Protein AF-A0A2V9FGZ4-F1 (afdb_monomer_lite)

pLDDT: mean 72.99, std 19.09, range [24.25, 94.88]

Secondary structure (DSSP, 8-state):
--------------GGG------S--PPEEETTEEE-HHHHHHHHHHHHHHHHHHTTEEEEEETTTTEEEEEE-TTSPPHHHHHHHHHHHHHHTHHHHHHHHH---TTTSHHHHHHHHHHHHHHHHHHHHHHHHHHS--GGGSPPTTPBP----SSS-------BGGGGS-S---------GGGGGGGS-HHHHHHHHHHHHS---HHHHHHHHT--HHHHHHHHHHHHHHHHHHHHHHHHS-HHHHHHHH----------

Radius of gyration: 35.0 Å; chains: 1; bounding box: 66×63×92 Å

Sequence (261 aa):
MVFSLNRGAGCKTRSSDLPFRAKPMQANHRYGGKSYSLKLTLLRSASYWATRVVKSKTVLAWDRDADSMAEVGNPFYPSRDDLIQEVWIKLRQARTKIEKIWADPHPVSGGFRGVCRFVSRVVTNAAIDAKRRNDVRAPEILAASLDEPLVFSAEEDGVNEDCGTLADTISDEIALPQAFRLEDLQSEMSAEEFNVLYESFAKGATIRELAEERGDTRADVGRIAASAKTKARKWIEWLRRA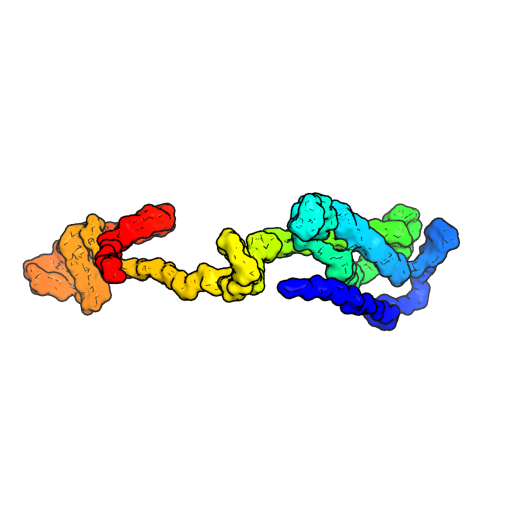PEKQARAHISLTFEKKPCL

Structure (mmCIF, N/CA/C/O backbone):
data_AF-A0A2V9FGZ4-F1
#
_entry.id   AF-A0A2V9FGZ4-F1
#
loop_
_atom_site.group_PDB
_atom_site.id
_atom_site.type_symbol
_atom_site.label_atom_id
_atom_site.label_alt_id
_atom_site.label_comp_id
_atom_site.label_asym_id
_atom_site.label_entity_id
_atom_site.label_seq_id
_atom_site.pdbx_PDB_ins_code
_atom_site.Cartn_x
_atom_site.Cartn_y
_atom_site.Cartn_z
_atom_site.occupancy
_atom_site.B_iso_or_equiv
_atom_site.auth_seq_id
_atom_site.auth_comp_id
_atom_site.auth_asym_id
_atom_site.auth_atom_id
_atom_site.pdbx_PDB_model_num
ATOM 1 N N . MET A 1 1 ? -17.809 -24.713 -12.561 1.00 27.80 1 MET A N 1
ATOM 2 C CA . MET A 1 1 ? -17.852 -24.057 -13.891 1.00 27.80 1 MET A CA 1
ATOM 3 C C . MET A 1 1 ? -16.441 -23.714 -14.339 1.00 27.80 1 MET A C 1
ATOM 5 O O . MET A 1 1 ? -15.638 -23.292 -13.521 1.00 27.80 1 MET A O 1
ATOM 9 N N . VAL A 1 2 ? -16.148 -23.923 -15.622 1.00 28.48 2 VAL A N 1
ATOM 10 C CA . VAL A 1 2 ? -14.845 -23.679 -16.258 1.00 28.48 2 VAL A CA 1
ATOM 11 C C . VAL A 1 2 ? -14.675 -22.181 -16.520 1.00 28.48 2 VAL A C 1
ATOM 13 O O . VAL A 1 2 ? -15.415 -21.620 -17.328 1.00 28.48 2 VAL A O 1
ATOM 16 N N . PHE A 1 3 ? -13.690 -21.531 -15.898 1.00 24.25 3 PHE A N 1
ATOM 17 C CA . PHE A 1 3 ? -13.295 -20.182 -16.303 1.00 24.25 3 PHE A CA 1
ATOM 18 C C . PHE A 1 3 ? -12.287 -20.260 -17.451 1.00 24.25 3 PHE A C 1
ATOM 20 O O . PHE A 1 3 ? -11.089 -20.466 -17.277 1.00 24.25 3 PHE A O 1
ATOM 27 N N . SER A 1 4 ? -12.817 -20.100 -18.661 1.00 26.59 4 SER A N 1
ATOM 28 C CA . SER A 1 4 ? -12.043 -19.877 -19.877 1.00 26.59 4 SER A CA 1
ATOM 29 C C . SER A 1 4 ? -11.245 -18.574 -19.755 1.00 26.59 4 SER A C 1
ATOM 31 O O . SER A 1 4 ? -11.817 -17.487 -19.660 1.00 26.59 4 SER A O 1
ATOM 33 N N . LEU A 1 5 ? -9.914 -18.678 -19.796 1.00 28.66 5 LEU A N 1
ATOM 34 C CA . LEU A 1 5 ? -8.993 -17.548 -19.919 1.00 28.66 5 LEU A CA 1
ATOM 35 C C . LEU A 1 5 ? -9.235 -16.829 -21.254 1.00 28.66 5 LEU A C 1
ATOM 37 O O . LEU A 1 5 ? -8.681 -17.196 -22.292 1.00 28.66 5 LEU A O 1
ATOM 41 N N . ASN A 1 6 ? -10.046 -15.770 -21.224 1.00 28.78 6 ASN A N 1
ATOM 42 C CA . ASN A 1 6 ? -10.168 -14.837 -22.338 1.00 28.78 6 ASN A CA 1
ATOM 43 C C . ASN A 1 6 ? -8.822 -14.129 -22.558 1.00 28.78 6 ASN A C 1
ATOM 45 O O . ASN A 1 6 ? -8.482 -13.133 -21.921 1.00 28.78 6 ASN A O 1
ATOM 49 N N . ARG A 1 7 ? -8.036 -14.656 -23.501 1.00 42.47 7 ARG A N 1
ATOM 50 C CA . ARG A 1 7 ? -6.921 -13.940 -24.123 1.00 42.47 7 ARG A CA 1
ATOM 51 C C . ARG A 1 7 ? -7.482 -12.852 -25.043 1.00 42.47 7 ARG A C 1
ATOM 53 O O . ARG A 1 7 ? -7.863 -13.129 -26.174 1.00 42.47 7 ARG A O 1
ATOM 60 N N . GLY A 1 8 ? -7.458 -11.604 -24.587 1.00 30.47 8 GLY A N 1
ATOM 61 C CA . GLY A 1 8 ? -7.674 -10.409 -25.416 1.00 30.47 8 GLY A CA 1
ATOM 62 C C . GLY A 1 8 ? -8.162 -9.244 -24.552 1.00 30.47 8 GLY A C 1
ATOM 63 O O . GLY A 1 8 ? -9.064 -9.425 -23.757 1.00 30.47 8 GLY A O 1
ATOM 64 N N . ALA A 1 9 ? -7.615 -8.032 -24.598 1.00 29.41 9 ALA A N 1
ATOM 65 C CA . ALA A 1 9 ? -7.035 -7.338 -25.732 1.00 29.41 9 ALA A CA 1
ATOM 66 C C . ALA A 1 9 ? -5.776 -6.559 -25.325 1.00 29.41 9 ALA A C 1
ATOM 68 O O . ALA A 1 9 ? -5.766 -5.796 -24.360 1.00 29.41 9 ALA A O 1
ATOM 69 N N . GLY A 1 10 ? -4.710 -6.707 -26.114 1.00 34.62 10 GLY A N 1
ATOM 70 C CA . GLY A 1 10 ? -3.542 -5.842 -26.022 1.00 34.62 10 GLY A CA 1
ATOM 71 C C . GLY A 1 10 ? -3.940 -4.403 -26.336 1.00 34.62 10 GLY A C 1
ATOM 72 O O . GLY A 1 10 ? -4.172 -4.054 -27.495 1.00 34.62 10 GLY A O 1
ATOM 73 N N . CYS A 1 11 ? -3.993 -3.564 -25.304 1.00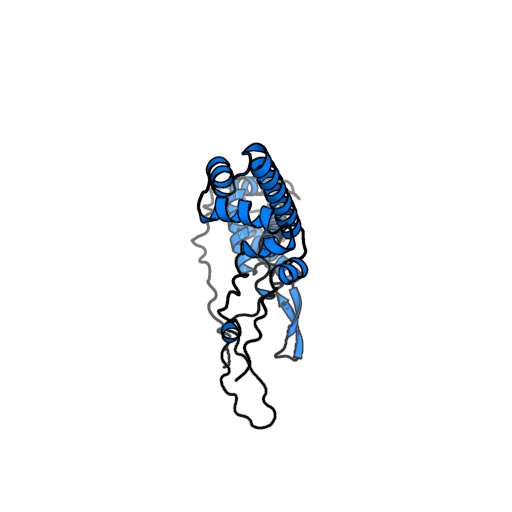 34.19 11 CYS A N 1
ATOM 74 C CA . CYS A 1 11 ? -4.170 -2.132 -25.460 1.00 34.19 11 CYS A CA 1
ATOM 75 C C . CYS A 1 11 ? -2.884 -1.561 -26.080 1.00 34.19 11 CYS A C 1
ATOM 77 O O . CYS A 1 11 ? -1.902 -1.255 -25.401 1.00 34.19 11 CYS A O 1
ATOM 79 N N . LYS A 1 12 ? -2.853 -1.492 -27.417 1.00 39.47 12 LYS A N 1
ATOM 80 C CA . LYS A 1 12 ? -1.812 -0.791 -28.172 1.00 39.47 12 LYS A CA 1
ATOM 81 C C . LYS A 1 12 ? -1.917 0.689 -27.827 1.00 39.47 12 LYS A C 1
ATOM 83 O O . LYS A 1 12 ? -2.717 1.412 -28.414 1.00 39.47 12 LYS A O 1
ATOM 88 N N . THR A 1 13 ? -1.090 1.141 -26.892 1.00 39.16 13 THR A N 1
ATOM 89 C CA . THR A 1 13 ? -0.860 2.566 -26.651 1.00 39.16 13 THR A CA 1
ATOM 90 C C . THR A 1 13 ? -0.392 3.201 -27.962 1.00 39.16 13 THR A C 1
ATOM 92 O O . THR A 1 13 ? 0.716 2.957 -28.446 1.00 39.16 13 THR A O 1
ATOM 95 N N . ARG A 1 14 ? -1.284 3.963 -28.607 1.00 39.59 14 ARG A N 1
ATOM 96 C CA . ARG A 1 14 ? -0.965 4.706 -29.827 1.00 39.59 14 ARG A CA 1
ATOM 97 C C . ARG A 1 14 ? 0.134 5.721 -29.498 1.00 39.59 14 ARG A C 1
ATOM 99 O O . ARG A 1 14 ? 0.094 6.424 -28.496 1.00 39.59 14 ARG A O 1
ATOM 106 N N . SER A 1 15 ? 1.124 5.803 -30.385 1.00 44.00 15 SER A N 1
ATOM 107 C CA . SER A 1 15 ? 2.317 6.670 -30.308 1.00 44.00 15 SER A CA 1
ATOM 108 C C . SER A 1 15 ? 2.025 8.179 -30.136 1.00 44.00 15 SER A C 1
ATOM 110 O O . SER A 1 15 ? 2.956 8.957 -29.880 1.00 44.00 15 SER A O 1
ATOM 112 N N . SER A 1 16 ? 0.764 8.594 -30.295 1.00 41.84 16 SER A N 1
ATOM 113 C CA . SER A 1 16 ? 0.295 9.983 -30.307 1.00 41.84 16 SER A CA 1
ATOM 114 C C . SER A 1 16 ? 0.189 10.639 -28.928 1.00 41.84 16 SER A C 1
ATOM 116 O O . SER A 1 16 ? 0.293 11.859 -28.860 1.00 41.84 16 SER A O 1
ATOM 118 N N . ASP A 1 17 ? 0.085 9.875 -27.836 1.00 42.53 17 ASP A N 1
ATOM 119 C CA . ASP A 1 17 ? -0.307 10.435 -26.524 1.00 42.53 17 ASP A CA 1
ATOM 120 C C . ASP A 1 17 ? 0.885 10.674 -25.579 1.00 42.53 17 ASP A C 1
ATOM 122 O O . ASP A 1 17 ? 0.744 10.851 -24.368 1.00 42.53 17 ASP A O 1
ATOM 126 N N . LEU A 1 18 ? 2.105 10.676 -26.124 1.00 50.97 18 LEU A N 1
ATOM 127 C CA . LEU A 1 18 ? 3.322 10.865 -25.338 1.00 50.97 18 LEU A CA 1
ATOM 128 C C . LEU A 1 18 ? 3.662 12.366 -25.213 1.00 50.97 18 LEU A C 1
ATOM 130 O O . LEU A 1 18 ? 3.925 13.011 -26.229 1.00 50.97 18 LEU A O 1
ATOM 134 N N . PRO A 1 19 ? 3.776 12.924 -23.989 1.00 47.81 19 PRO A N 1
ATOM 135 C CA . PRO A 1 19 ? 3.864 14.371 -23.725 1.00 47.81 19 PRO A CA 1
ATOM 136 C C . PRO A 1 19 ? 5.229 15.004 -24.060 1.00 47.81 19 PRO A C 1
ATOM 138 O O . PRO A 1 19 ? 5.498 16.163 -23.737 1.00 47.81 19 PRO A O 1
ATOM 141 N N . PHE A 1 20 ? 6.123 14.256 -24.706 1.00 48.72 20 PHE A N 1
ATOM 142 C CA . PHE A 1 20 ? 7.432 14.740 -25.127 1.00 48.72 20 PHE A CA 1
ATOM 143 C C . PHE A 1 20 ? 7.315 15.402 -26.501 1.00 48.72 20 PHE A C 1
ATOM 145 O O . PHE A 1 20 ? 7.651 14.810 -27.527 1.00 48.72 20 PHE A O 1
ATOM 152 N N . ARG A 1 21 ? 6.837 16.650 -26.526 1.00 44.62 21 ARG A N 1
ATOM 153 C CA . ARG A 1 21 ? 6.991 17.517 -27.700 1.00 44.62 21 ARG A CA 1
ATOM 154 C C . ARG A 1 21 ? 8.480 17.852 -27.820 1.00 44.62 21 ARG A C 1
ATOM 156 O O . ARG A 1 21 ? 9.026 18.560 -26.973 1.00 44.62 21 ARG A O 1
ATOM 163 N N . ALA A 1 22 ? 9.142 17.262 -28.813 1.00 40.81 22 ALA A N 1
ATOM 164 C CA . ALA A 1 22 ? 10.551 17.499 -29.088 1.00 40.81 22 ALA A CA 1
ATOM 165 C C . ALA A 1 22 ? 10.746 18.980 -29.445 1.00 40.81 22 ALA A C 1
ATOM 167 O O . ALA A 1 22 ? 10.231 19.443 -30.460 1.00 40.81 22 ALA A O 1
ATOM 168 N N . LYS A 1 23 ? 11.476 19.729 -28.611 1.00 44.25 23 LYS A N 1
ATOM 169 C CA . LYS A 1 23 ? 12.116 20.962 -29.081 1.00 44.25 23 LYS A CA 1
ATOM 170 C C . LYS A 1 23 ? 13.160 20.564 -30.137 1.00 44.25 23 LYS A C 1
ATOM 172 O O . LYS A 1 23 ? 13.817 19.532 -29.956 1.00 44.25 23 LYS A O 1
ATOM 177 N N . PRO A 1 24 ? 13.317 21.327 -31.229 1.00 43.78 24 PRO A N 1
ATOM 178 C CA . PRO A 1 24 ? 14.389 21.069 -32.179 1.00 43.78 24 PRO A CA 1
ATOM 179 C C . PRO A 1 24 ? 15.723 21.287 -31.445 1.00 43.78 24 PRO A C 1
ATOM 181 O O . PRO A 1 24 ? 15.853 22.258 -30.710 1.00 43.78 24 PRO A O 1
ATOM 184 N N . MET A 1 25 ? 16.686 20.376 -31.626 1.00 43.22 25 MET A N 1
ATOM 185 C CA . MET A 1 25 ? 18.031 20.342 -31.007 1.00 43.22 25 MET A CA 1
ATOM 186 C C . MET A 1 25 ? 18.197 19.619 -29.655 1.00 43.22 25 MET A C 1
ATOM 188 O O . MET A 1 25 ? 18.791 20.152 -28.723 1.00 43.22 25 MET A O 1
ATOM 192 N N . GLN A 1 26 ? 17.831 18.339 -29.562 1.00 55.88 26 GLN A N 1
ATOM 193 C CA . GLN A 1 26 ? 18.632 17.422 -28.734 1.00 55.88 26 GLN A CA 1
ATOM 194 C C . GLN A 1 26 ? 19.220 16.344 -29.637 1.00 55.88 26 GLN A C 1
ATOM 196 O O . GLN A 1 26 ? 18.484 15.550 -30.221 1.00 55.88 26 GLN A O 1
ATOM 201 N N . ALA A 1 27 ? 20.546 16.373 -29.803 1.00 66.38 27 ALA A N 1
ATOM 202 C CA . ALA A 1 27 ? 21.276 15.449 -30.659 1.00 66.38 27 ALA A CA 1
ATOM 203 C C . ALA A 1 27 ? 20.931 13.996 -30.297 1.00 66.38 27 ALA A C 1
ATOM 205 O O . ALA A 1 27 ? 20.838 13.632 -29.120 1.00 66.38 27 ALA A O 1
ATOM 206 N N . ASN A 1 28 ? 20.711 13.165 -31.316 1.00 77.44 28 ASN A N 1
ATOM 207 C CA . ASN A 1 28 ? 20.549 11.736 -31.098 1.00 77.44 28 ASN A CA 1
ATOM 208 C C . ASN A 1 28 ? 21.875 11.154 -30.602 1.00 77.44 28 ASN A C 1
ATOM 210 O O . ASN A 1 28 ? 22.937 11.448 -31.154 1.00 77.44 28 ASN A O 1
ATOM 214 N N . HIS A 1 29 ? 21.809 10.289 -29.596 1.00 78.56 29 HIS A N 1
ATOM 215 C CA . HIS A 1 29 ? 22.990 9.608 -29.074 1.00 78.56 29 HIS A CA 1
ATOM 216 C C . HIS A 1 29 ? 23.236 8.319 -29.851 1.00 78.56 29 HIS A C 1
ATOM 218 O O . HIS A 1 29 ? 22.302 7.558 -30.115 1.00 78.56 29 HIS A O 1
ATOM 224 N N . ARG A 1 30 ? 24.493 8.046 -30.211 1.00 78.50 30 ARG A N 1
ATOM 225 C CA . ARG A 1 30 ? 24.879 6.788 -30.863 1.00 78.50 30 ARG A CA 1
ATOM 226 C C . ARG A 1 30 ? 25.337 5.769 -29.825 1.00 78.50 30 ARG A C 1
ATOM 228 O O . ARG A 1 30 ? 26.190 6.059 -28.994 1.00 78.50 30 ARG A O 1
ATOM 235 N N . TYR A 1 31 ? 24.796 4.558 -29.897 1.00 76.19 31 TYR A N 1
ATOM 236 C CA . TYR A 1 31 ? 25.200 3.440 -29.046 1.00 76.19 31 TYR A CA 1
ATOM 237 C C . TYR A 1 31 ? 25.115 2.124 -29.829 1.00 76.19 31 TYR A C 1
ATOM 239 O O . TYR A 1 31 ? 24.097 1.840 -30.457 1.00 76.19 31 TYR A O 1
ATOM 247 N N . GLY A 1 32 ? 26.190 1.326 -29.836 1.00 74.12 32 GLY A N 1
ATOM 248 C CA . GLY A 1 32 ? 26.227 0.043 -30.559 1.00 74.12 32 GLY A CA 1
ATOM 249 C C . GLY A 1 32 ? 25.868 0.160 -32.049 1.00 74.12 32 GLY A C 1
ATOM 250 O O . GLY A 1 32 ? 25.074 -0.630 -32.551 1.00 74.12 32 GLY A O 1
ATOM 251 N N . GLY A 1 33 ? 26.352 1.209 -32.726 1.00 79.81 33 GLY A N 1
ATOM 252 C CA . GLY A 1 33 ? 26.077 1.473 -34.146 1.00 79.81 33 GLY A CA 1
ATOM 253 C C . GLY A 1 33 ? 24.682 2.030 -34.465 1.00 79.81 33 GLY A C 1
ATOM 254 O O . GLY A 1 33 ? 24.409 2.349 -35.617 1.00 79.81 33 GLY A O 1
ATOM 255 N N . LYS A 1 34 ? 23.796 2.192 -33.471 1.00 83.38 34 LYS A N 1
ATOM 256 C CA . LYS A 1 34 ? 22.426 2.700 -33.660 1.00 83.38 34 LYS A CA 1
ATOM 257 C C . LYS A 1 34 ? 22.259 4.093 -33.063 1.00 83.38 34 LYS A C 1
ATOM 259 O O . LYS A 1 34 ? 22.876 4.424 -32.053 1.00 83.38 34 LYS A O 1
ATOM 264 N N . SER A 1 35 ? 21.411 4.899 -33.695 1.00 84.56 35 SER A N 1
ATOM 265 C CA . SER A 1 35 ? 21.036 6.240 -33.241 1.00 84.56 35 SER A CA 1
ATOM 266 C C . SER A 1 35 ? 19.787 6.163 -32.362 1.00 84.56 35 SER A C 1
ATOM 268 O O . SER A 1 35 ? 18.799 5.537 -32.747 1.00 84.56 35 SER A O 1
ATOM 270 N N . TYR A 1 36 ? 19.826 6.787 -31.188 1.00 85.94 36 TYR A N 1
ATOM 271 C CA . TYR A 1 36 ? 18.734 6.784 -30.223 1.00 85.94 36 TYR A CA 1
ATOM 272 C C . TYR A 1 36 ? 18.269 8.204 -29.932 1.00 85.94 36 TYR A C 1
ATOM 274 O O . TYR A 1 36 ? 19.060 9.068 -29.552 1.00 85.94 36 TYR A O 1
ATOM 282 N N . SER A 1 37 ? 16.959 8.415 -30.050 1.00 89.69 37 SER A N 1
ATOM 283 C CA . SER A 1 37 ? 16.297 9.602 -29.517 1.00 89.69 37 SER A CA 1
ATOM 284 C C . SER A 1 37 ? 15.968 9.414 -28.037 1.00 89.69 37 SER A C 1
ATOM 286 O O . SER A 1 37 ? 15.836 8.283 -27.547 1.00 89.69 37 SER A O 1
ATOM 288 N N . LEU A 1 38 ? 15.774 10.523 -27.320 1.00 87.25 38 LEU A N 1
ATOM 289 C CA . LEU A 1 38 ? 15.385 10.489 -25.910 1.00 87.25 38 LEU A CA 1
ATOM 290 C C . LEU A 1 38 ? 14.066 9.721 -25.713 1.00 87.25 38 LEU A C 1
ATOM 292 O O . LEU A 1 38 ? 13.989 8.826 -24.872 1.00 87.25 38 LEU A O 1
ATOM 296 N N . LYS A 1 39 ? 13.056 9.999 -26.553 1.00 87.88 39 LYS A N 1
ATOM 297 C CA . LYS A 1 39 ? 11.744 9.326 -26.522 1.00 87.88 39 LYS A CA 1
ATOM 298 C C . LYS A 1 39 ? 11.887 7.806 -26.645 1.00 87.88 39 LYS A C 1
ATOM 300 O O . LYS A 1 39 ? 11.339 7.067 -25.830 1.00 87.88 39 LYS A O 1
ATOM 305 N N . LEU A 1 40 ? 12.648 7.339 -27.639 1.00 88.25 40 LEU A N 1
ATOM 306 C CA . LEU A 1 40 ? 12.854 5.908 -27.870 1.00 88.25 40 LEU A CA 1
ATOM 307 C C . LEU A 1 40 ? 13.630 5.254 -26.719 1.00 88.25 40 LEU A C 1
ATOM 309 O O . LEU A 1 40 ? 13.315 4.135 -26.317 1.00 88.25 40 LEU A O 1
ATOM 313 N N . THR A 1 41 ? 14.622 5.959 -26.171 1.00 90.06 41 THR A N 1
ATOM 314 C CA . THR A 1 41 ? 15.428 5.478 -25.042 1.00 90.06 41 THR A CA 1
ATOM 315 C C . THR A 1 41 ? 14.572 5.273 -23.798 1.00 90.06 41 THR A C 1
ATOM 317 O O . THR A 1 41 ? 14.647 4.213 -23.182 1.00 90.06 41 THR A O 1
ATOM 320 N N . LEU A 1 42 ? 13.715 6.241 -23.457 1.00 91.88 42 LEU A N 1
ATOM 321 C CA . LEU A 1 42 ? 12.807 6.140 -22.312 1.00 91.88 42 LEU A CA 1
ATOM 322 C C . LEU A 1 42 ? 11.839 4.960 -22.466 1.00 91.88 42 LEU A C 1
ATOM 324 O O . LEU A 1 42 ? 11.741 4.141 -21.555 1.00 91.88 42 LEU A O 1
ATOM 328 N N . LEU A 1 43 ? 11.201 4.820 -23.635 1.00 89.81 43 LEU A N 1
ATOM 329 C CA . LEU A 1 43 ? 10.265 3.724 -23.924 1.00 89.81 43 LEU A CA 1
ATOM 330 C C . LEU A 1 43 ? 10.914 2.345 -23.772 1.00 89.81 43 LEU A C 1
ATOM 332 O O . LEU A 1 43 ? 10.389 1.473 -23.073 1.00 89.81 43 LEU A O 1
ATOM 336 N N . ARG A 1 44 ? 12.070 2.148 -24.416 1.00 90.81 44 ARG A N 1
ATOM 337 C CA . ARG A 1 44 ? 12.771 0.858 -24.403 1.00 90.81 44 ARG A CA 1
ATOM 338 C C . ARG A 1 44 ? 13.346 0.548 -23.029 1.00 90.81 44 ARG A C 1
ATOM 340 O O . ARG A 1 44 ? 13.208 -0.580 -22.567 1.00 90.81 44 ARG A O 1
ATOM 347 N N . SER A 1 45 ? 13.956 1.536 -22.375 1.00 91.50 45 SER A N 1
ATOM 348 C CA . SER A 1 45 ? 14.569 1.357 -21.059 1.00 91.50 45 SER A CA 1
ATOM 349 C C . SER A 1 45 ? 13.517 1.039 -19.996 1.00 91.50 45 SER A C 1
ATOM 351 O O . SER A 1 45 ? 13.677 0.063 -19.267 1.00 91.50 45 SER A O 1
ATOM 353 N N . ALA A 1 46 ? 12.405 1.783 -19.949 1.00 91.69 46 ALA A N 1
ATOM 354 C CA . ALA A 1 46 ? 11.332 1.530 -18.986 1.00 91.69 46 ALA A CA 1
ATOM 355 C C . ALA A 1 46 ? 10.737 0.126 -19.173 1.00 91.69 46 ALA A C 1
ATOM 357 O O . ALA A 1 46 ? 10.643 -0.633 -18.212 1.00 91.69 46 ALA A O 1
ATOM 358 N N . SER A 1 47 ? 10.439 -0.257 -20.419 1.00 91.19 47 SER A N 1
ATOM 359 C CA . SER A 1 47 ? 9.897 -1.585 -20.737 1.00 91.19 47 SER A CA 1
ATOM 360 C C . SER A 1 47 ? 10.863 -2.716 -20.375 1.00 91.19 47 SER A C 1
ATOM 362 O O . SER A 1 47 ? 10.455 -3.722 -19.793 1.00 91.19 47 SER A O 1
ATOM 364 N N . TYR A 1 48 ? 12.148 -2.558 -20.707 1.00 93.19 48 TYR A N 1
ATOM 365 C CA . TYR A 1 48 ? 13.184 -3.547 -20.413 1.00 93.19 48 TYR A CA 1
ATOM 366 C C . TYR A 1 48 ? 13.346 -3.754 -18.905 1.00 93.19 48 TYR A C 1
ATOM 368 O O . TYR A 1 48 ? 13.290 -4.884 -18.421 1.00 93.19 48 TYR A O 1
ATOM 376 N N . TRP A 1 49 ? 13.504 -2.664 -18.151 1.00 93.12 49 TRP A N 1
ATOM 377 C CA . TRP A 1 49 ? 13.718 -2.744 -16.710 1.00 93.12 49 TRP A CA 1
ATOM 378 C C . TRP A 1 49 ? 12.476 -3.210 -15.958 1.00 93.12 49 TRP A C 1
ATOM 380 O O . TRP A 1 49 ? 12.628 -4.011 -15.043 1.00 93.12 49 TRP A O 1
ATOM 390 N N . ALA A 1 50 ? 11.270 -2.793 -16.356 1.00 90.69 50 ALA A N 1
ATOM 391 C CA . ALA A 1 50 ? 10.038 -3.273 -15.729 1.00 90.69 50 ALA A CA 1
ATOM 392 C C . ALA A 1 50 ? 9.887 -4.791 -15.898 1.00 90.69 50 ALA A C 1
ATOM 394 O O . ALA A 1 50 ? 9.668 -5.501 -14.922 1.00 90.69 50 ALA A O 1
ATOM 395 N N . THR A 1 51 ? 10.120 -5.302 -17.112 1.00 89.81 51 THR A N 1
ATOM 396 C CA . THR A 1 51 ? 10.088 -6.748 -17.392 1.00 89.81 51 THR A CA 1
ATOM 397 C C . THR A 1 51 ? 11.120 -7.496 -16.550 1.00 89.81 51 THR A C 1
ATOM 399 O O . THR A 1 51 ? 10.813 -8.520 -15.948 1.00 89.81 51 THR A O 1
ATOM 402 N N . ARG A 1 52 ? 12.351 -6.975 -16.480 1.00 88.88 52 ARG A N 1
ATOM 403 C CA . ARG A 1 52 ? 13.437 -7.601 -15.718 1.00 88.88 52 ARG A CA 1
ATOM 404 C C . ARG A 1 52 ? 13.148 -7.629 -14.217 1.00 88.88 52 ARG A C 1
ATOM 406 O O . ARG A 1 52 ? 13.375 -8.655 -13.587 1.00 88.88 52 ARG A O 1
ATOM 413 N N . VAL A 1 53 ? 12.665 -6.518 -13.659 1.00 87.12 53 VAL A N 1
ATOM 414 C CA . VAL A 1 53 ? 12.340 -6.408 -12.231 1.00 87.12 53 VAL A CA 1
ATOM 415 C C . VAL A 1 53 ? 11.196 -7.354 -11.876 1.00 87.12 53 VAL A C 1
ATOM 417 O O . VAL A 1 53 ? 11.381 -8.168 -10.981 1.00 87.12 53 VAL A O 1
ATOM 420 N N . VAL A 1 54 ? 10.082 -7.337 -12.613 1.00 83.56 54 VAL A N 1
ATOM 421 C CA . VAL A 1 54 ? 8.943 -8.239 -12.358 1.00 83.56 54 VAL A CA 1
ATOM 422 C C . VAL A 1 54 ? 9.340 -9.712 -12.497 1.00 83.56 54 VAL A C 1
ATOM 424 O O . VAL A 1 54 ? 9.055 -10.499 -11.601 1.00 83.56 54 VAL A O 1
ATOM 427 N N . LYS A 1 55 ? 10.086 -10.089 -13.548 1.00 79.44 55 LYS A N 1
ATOM 428 C CA . LYS A 1 55 ? 10.543 -11.479 -13.733 1.00 79.44 55 LYS A CA 1
ATOM 429 C C . LYS A 1 55 ? 11.438 -11.966 -12.587 1.00 79.44 55 LYS A C 1
ATOM 431 O O . LYS A 1 55 ? 11.371 -13.123 -12.214 1.00 79.44 55 LYS A O 1
ATOM 436 N N . SER A 1 56 ? 12.261 -11.092 -12.005 1.00 74.31 56 SER A N 1
ATOM 437 C CA . SER A 1 56 ? 13.096 -11.438 -10.840 1.00 74.31 56 SER A CA 1
ATOM 438 C C . SER A 1 56 ? 12.333 -11.534 -9.514 1.00 74.31 56 SER A C 1
ATOM 440 O O . SER A 1 56 ? 12.949 -11.722 -8.465 1.00 74.31 56 SER A O 1
ATOM 442 N N . LYS A 1 57 ? 11.015 -11.330 -9.545 1.00 75.38 57 LYS A N 1
ATOM 443 C CA . LYS A 1 57 ? 10.116 -11.356 -8.394 1.00 75.38 57 LYS A CA 1
ATOM 444 C C . LYS A 1 57 ? 9.000 -12.375 -8.613 1.00 75.38 57 LYS A C 1
ATOM 446 O O . LYS A 1 57 ? 7.902 -12.158 -8.133 1.00 75.38 57 LYS A O 1
ATOM 451 N N . THR A 1 58 ? 9.241 -13.459 -9.341 1.00 72.81 58 THR A N 1
ATOM 452 C CA . THR A 1 58 ? 8.350 -14.625 -9.312 1.00 72.81 58 THR A CA 1
ATOM 453 C C . THR A 1 58 ? 8.590 -15.421 -8.026 1.00 72.81 58 THR A C 1
ATOM 455 O O . THR A 1 58 ? 9.677 -15.367 -7.445 1.00 72.81 58 THR A O 1
ATOM 458 N N . VAL A 1 59 ? 7.555 -16.094 -7.532 1.00 71.31 59 VAL A N 1
ATOM 459 C CA . VAL A 1 59 ? 7.616 -16.994 -6.373 1.00 71.31 59 VAL A CA 1
ATOM 460 C C . VAL A 1 59 ? 7.103 -18.354 -6.820 1.00 71.31 59 VAL A C 1
ATOM 462 O O . VAL A 1 59 ? 6.206 -18.442 -7.654 1.00 71.31 59 VAL A O 1
ATOM 465 N N . LEU A 1 60 ? 7.689 -19.412 -6.275 1.00 71.69 60 LEU A N 1
ATOM 466 C CA . LEU A 1 60 ? 7.189 -20.767 -6.447 1.00 71.69 60 LEU A CA 1
ATOM 467 C C . LEU A 1 60 ? 5.958 -20.946 -5.554 1.00 71.69 60 LEU A C 1
ATOM 469 O O . LEU A 1 60 ? 6.072 -20.868 -4.332 1.00 71.69 60 LEU A O 1
ATOM 473 N N . ALA A 1 61 ? 4.799 -21.158 -6.166 1.00 67.38 61 ALA A N 1
ATOM 474 C CA . ALA A 1 61 ? 3.549 -21.458 -5.479 1.00 67.38 61 ALA A CA 1
ATOM 475 C C . ALA A 1 61 ? 3.027 -22.824 -5.937 1.00 67.38 61 ALA A C 1
ATOM 477 O O . ALA A 1 61 ? 3.325 -23.264 -7.047 1.00 67.38 61 ALA A O 1
ATOM 478 N N . TRP A 1 62 ? 2.280 -23.500 -5.066 1.00 64.31 62 TRP A N 1
ATOM 479 C CA . TRP A 1 62 ? 1.629 -24.760 -5.411 1.00 64.31 62 TRP A CA 1
ATOM 480 C C . TRP A 1 62 ? 0.442 -24.482 -6.337 1.00 64.31 62 TRP A C 1
ATOM 482 O O . TRP A 1 62 ? -0.458 -23.728 -5.968 1.00 64.31 62 TRP A O 1
ATOM 492 N N . ASP A 1 63 ? 0.458 -25.069 -7.529 1.00 69.81 63 ASP A N 1
ATOM 493 C CA . ASP A 1 63 ? -0.650 -25.042 -8.476 1.00 69.81 63 ASP A CA 1
ATOM 494 C C . ASP A 1 63 ? -1.505 -26.296 -8.266 1.00 69.81 63 ASP A C 1
ATOM 496 O O . ASP A 1 63 ? -1.045 -27.424 -8.455 1.00 69.81 63 ASP A O 1
ATOM 500 N N . ARG A 1 64 ? -2.751 -26.089 -7.832 1.00 65.38 64 ARG A N 1
ATOM 501 C CA . ARG A 1 64 ? -3.687 -27.165 -7.488 1.00 65.38 64 ARG A CA 1
ATOM 502 C C . ARG A 1 64 ? -4.204 -27.899 -8.726 1.00 65.38 64 ARG A C 1
ATOM 504 O O . ARG A 1 64 ? -4.508 -29.082 -8.623 1.00 65.38 64 ARG A O 1
ATOM 511 N N . ASP A 1 65 ? -4.268 -27.227 -9.874 1.00 71.31 65 ASP A N 1
ATOM 512 C CA . ASP A 1 65 ? -4.799 -27.804 -11.115 1.00 71.31 65 ASP A CA 1
ATOM 513 C C . ASP A 1 65 ? -3.762 -28.691 -11.814 1.00 71.31 65 ASP A C 1
ATOM 515 O O . ASP A 1 65 ? -4.101 -29.682 -12.461 1.00 71.31 65 ASP A O 1
ATOM 519 N N . ALA A 1 66 ? -2.484 -28.337 -11.672 1.00 71.00 66 ALA A N 1
ATOM 520 C CA . ALA A 1 66 ? -1.358 -29.070 -12.244 1.00 71.00 66 ALA A CA 1
ATOM 521 C C . ALA A 1 66 ? -0.661 -30.008 -11.241 1.00 71.00 66 ALA A C 1
ATOM 523 O O . ALA A 1 66 ? 0.357 -30.604 -11.603 1.00 71.00 66 ALA A O 1
ATOM 524 N N . ASP A 1 67 ? -1.154 -30.079 -9.998 1.00 76.38 67 ASP A N 1
ATOM 525 C CA . ASP A 1 67 ? -0.576 -30.816 -8.861 1.00 76.38 67 ASP A CA 1
ATOM 526 C C . ASP A 1 67 ? 0.955 -30.658 -8.754 1.00 76.38 67 ASP A C 1
ATOM 528 O O . ASP A 1 67 ? 1.716 -31.614 -8.595 1.00 76.38 67 ASP A O 1
ATOM 532 N N . SER A 1 68 ? 1.446 -29.432 -8.961 1.00 77.19 68 SER A N 1
ATOM 533 C CA . SER A 1 68 ? 2.881 -29.160 -9.062 1.00 77.19 68 SER A CA 1
ATOM 534 C C . SER A 1 68 ? 3.245 -27.725 -8.689 1.00 77.19 68 SER A C 1
ATOM 536 O O . SER A 1 68 ? 2.409 -26.828 -8.622 1.00 77.19 68 SER A O 1
ATOM 538 N N . MET A 1 69 ? 4.531 -27.489 -8.417 1.00 68.81 69 MET A N 1
ATOM 539 C CA . MET A 1 69 ? 5.044 -26.146 -8.138 1.00 68.81 69 MET A CA 1
ATOM 540 C C . MET A 1 69 ? 5.155 -25.336 -9.435 1.00 68.81 69 MET A C 1
ATOM 542 O O . MET A 1 69 ? 5.918 -25.703 -10.331 1.00 68.81 69 MET A O 1
ATOM 546 N N . ALA A 1 70 ? 4.473 -24.194 -9.499 1.00 73.44 70 ALA A N 1
ATOM 547 C CA . ALA A 1 70 ? 4.540 -23.255 -10.613 1.00 73.44 70 ALA A CA 1
ATOM 548 C C . ALA A 1 70 ? 5.214 -21.938 -10.198 1.00 73.44 70 ALA A C 1
ATOM 550 O O . ALA A 1 70 ? 5.074 -21.459 -9.070 1.00 73.44 70 ALA A O 1
ATOM 551 N N . GLU A 1 71 ? 5.947 -21.315 -11.125 1.00 71.81 71 GLU A N 1
ATOM 552 C CA . GLU A 1 71 ? 6.403 -19.935 -10.949 1.00 71.81 71 GLU A CA 1
ATOM 553 C C . GLU A 1 71 ? 5.230 -18.979 -11.175 1.00 71.81 71 GLU A C 1
ATOM 555 O O . GLU A 1 71 ? 4.819 -18.724 -12.308 1.00 71.81 71 GLU A O 1
ATOM 560 N N . VAL A 1 72 ? 4.719 -18.410 -10.088 1.00 71.81 72 VAL A N 1
ATOM 561 C CA . VAL A 1 72 ? 3.631 -17.433 -10.112 1.00 71.81 72 VAL A CA 1
ATOM 562 C C . VAL A 1 72 ? 4.197 -16.039 -9.831 1.00 71.81 72 VAL A C 1
ATOM 564 O O . VAL A 1 72 ? 5.214 -15.865 -9.151 1.00 71.81 72 VAL A O 1
ATOM 567 N N . GLY A 1 73 ? 3.580 -15.005 -10.405 1.00 68.56 73 GLY A N 1
ATOM 568 C CA . GLY A 1 73 ? 3.957 -13.620 -10.120 1.00 68.56 73 GLY A CA 1
ATOM 569 C C . GLY A 1 73 ? 3.779 -13.305 -8.634 1.00 68.56 73 GLY A C 1
ATOM 570 O O . GLY A 1 73 ? 2.734 -13.608 -8.066 1.00 68.56 73 GLY A O 1
ATOM 571 N N . ASN A 1 74 ? 4.785 -12.699 -7.993 1.00 71.56 74 ASN A N 1
ATOM 572 C CA . ASN A 1 74 ? 4.647 -12.291 -6.598 1.00 71.56 74 ASN A CA 1
ATOM 573 C C . ASN A 1 74 ? 3.568 -11.208 -6.488 1.00 71.56 74 ASN A C 1
ATOM 575 O O . ASN A 1 74 ? 3.731 -10.136 -7.078 1.00 71.56 74 ASN A O 1
ATOM 579 N N . PRO A 1 75 ? 2.520 -11.440 -5.696 1.00 69.94 75 PRO A N 1
ATOM 580 C CA . PRO A 1 75 ? 1.362 -10.568 -5.700 1.00 69.94 75 PRO A CA 1
ATOM 581 C C . PRO A 1 75 ? 1.592 -9.251 -4.938 1.00 69.94 75 PRO A C 1
ATOM 583 O O . PRO A 1 75 ? 0.853 -8.287 -5.115 1.00 69.94 75 PRO A O 1
ATOM 586 N N . PHE A 1 76 ? 2.663 -9.155 -4.143 1.00 71.12 76 PHE A N 1
ATOM 587 C CA . PHE A 1 76 ? 3.088 -7.895 -3.534 1.00 71.12 76 PHE A CA 1
ATOM 588 C C . PHE A 1 76 ? 3.715 -6.938 -4.552 1.00 71.12 76 PHE A C 1
ATOM 590 O O . PHE A 1 76 ? 3.833 -5.742 -4.285 1.00 71.12 76 PHE A O 1
ATOM 597 N N . TYR A 1 77 ? 4.135 -7.435 -5.717 1.00 78.44 77 TYR A N 1
ATOM 598 C CA . TYR A 1 77 ? 4.711 -6.613 -6.771 1.00 78.44 77 TYR A CA 1
ATOM 599 C C . TYR A 1 77 ? 3.680 -6.329 -7.870 1.00 78.44 77 TYR A C 1
ATOM 601 O O . TYR A 1 77 ? 2.890 -7.200 -8.221 1.00 78.44 77 TYR A O 1
ATOM 609 N N . PRO A 1 78 ? 3.689 -5.115 -8.448 1.00 83.25 78 PRO A N 1
ATOM 610 C CA . PRO A 1 78 ? 2.770 -4.764 -9.521 1.00 83.25 78 PRO A CA 1
ATOM 611 C C . PRO A 1 78 ? 3.043 -5.591 -10.780 1.00 83.25 78 PRO A C 1
ATOM 613 O O . PRO A 1 78 ? 4.181 -6.006 -11.039 1.00 83.25 78 PRO A O 1
ATOM 616 N N . SER A 1 79 ? 2.013 -5.743 -11.615 1.00 86.56 79 SER A N 1
ATOM 617 C CA . SER A 1 79 ? 2.185 -6.291 -12.957 1.00 86.56 79 SER A CA 1
ATOM 618 C C . SER A 1 79 ? 3.165 -5.433 -13.771 1.00 86.56 79 SER A C 1
ATOM 620 O O . SER A 1 79 ? 3.429 -4.262 -13.469 1.00 86.56 79 SER A O 1
ATOM 622 N N . ARG A 1 80 ? 3.717 -6.004 -14.848 1.00 88.38 80 ARG A N 1
ATOM 623 C CA . ARG A 1 80 ? 4.628 -5.280 -15.750 1.00 88.38 80 ARG A CA 1
ATOM 624 C C . ARG A 1 80 ? 4.008 -3.975 -16.253 1.00 88.38 80 ARG A C 1
ATOM 626 O O . ARG A 1 80 ? 4.707 -2.964 -16.301 1.00 88.38 80 ARG A O 1
ATOM 633 N N . ASP A 1 81 ? 2.744 -4.006 -16.659 1.00 88.19 81 ASP A N 1
ATOM 634 C CA . ASP A 1 81 ? 2.096 -2.856 -17.286 1.00 88.19 81 ASP A CA 1
ATOM 635 C C . ASP A 1 81 ? 1.728 -1.782 -16.251 1.00 88.19 81 ASP A C 1
ATOM 637 O O . ASP A 1 81 ? 1.958 -0.596 -16.508 1.00 88.19 81 ASP A O 1
ATOM 641 N N . ASP A 1 82 ? 1.312 -2.180 -15.045 1.00 89.00 82 ASP A N 1
ATOM 642 C CA . ASP A 1 82 ? 1.061 -1.250 -13.933 1.00 89.00 82 ASP A CA 1
ATOM 643 C C . ASP A 1 82 ? 2.346 -0.551 -13.482 1.00 89.00 82 ASP A C 1
ATOM 645 O O . ASP A 1 82 ? 2.387 0.670 -13.298 1.00 89.00 82 ASP A O 1
ATOM 649 N N . LEU A 1 83 ? 3.446 -1.307 -13.385 1.00 90.44 83 LEU A N 1
ATOM 650 C CA . LEU A 1 83 ? 4.754 -0.745 -13.065 1.00 90.44 83 LEU A CA 1
ATOM 651 C C . LEU A 1 83 ? 5.204 0.264 -14.131 1.00 90.44 83 LEU A C 1
ATOM 653 O O . LEU A 1 83 ? 5.757 1.314 -13.799 1.00 90.44 83 LEU A O 1
ATOM 657 N N . ILE A 1 84 ? 4.965 -0.028 -15.414 1.00 91.19 84 ILE A N 1
ATOM 658 C CA . ILE A 1 84 ? 5.280 0.893 -16.514 1.00 91.19 84 ILE A CA 1
ATOM 659 C C . ILE A 1 84 ? 4.469 2.189 -16.380 1.00 91.19 84 ILE A C 1
ATOM 661 O O . ILE A 1 84 ? 5.046 3.270 -16.526 1.00 91.19 84 ILE A O 1
ATOM 665 N N . GLN A 1 85 ? 3.169 2.107 -16.079 1.00 90.19 85 GLN A N 1
ATOM 666 C CA . GLN A 1 85 ? 2.309 3.278 -15.859 1.00 90.19 85 GLN A CA 1
ATOM 667 C C . GLN A 1 85 ? 2.845 4.169 -14.730 1.00 90.19 85 GLN A C 1
ATOM 669 O O . GLN A 1 85 ? 3.045 5.371 -14.931 1.00 90.19 85 GLN A O 1
ATOM 674 N N . GLU A 1 86 ? 3.169 3.588 -13.571 1.00 89.94 86 GLU A N 1
ATOM 675 C CA . GLU A 1 86 ? 3.707 4.344 -12.435 1.00 89.94 86 GLU A CA 1
ATOM 676 C C . GLU A 1 86 ? 5.054 5.003 -12.769 1.00 89.94 86 GLU A C 1
ATOM 678 O O . GLU A 1 86 ? 5.296 6.177 -12.465 1.00 89.94 86 GLU A O 1
ATOM 683 N N . VAL A 1 87 ? 5.932 4.271 -13.455 1.00 92.81 87 VAL A N 1
ATOM 684 C CA . VAL A 1 87 ? 7.229 4.791 -13.896 1.00 92.81 87 VAL A CA 1
ATOM 685 C C . VAL A 1 87 ? 7.047 5.974 -14.842 1.00 92.81 87 VAL A C 1
ATOM 687 O O . VAL A 1 87 ? 7.761 6.967 -14.706 1.00 92.81 87 VAL A O 1
ATOM 690 N N . TRP A 1 88 ? 6.075 5.939 -15.757 1.00 92.62 88 TRP A N 1
ATOM 691 C CA . TRP A 1 88 ? 5.800 7.074 -16.641 1.00 92.62 88 TRP A CA 1
ATOM 692 C C . TRP A 1 88 ? 5.368 8.334 -15.899 1.00 92.62 88 TRP A C 1
ATOM 694 O O . TRP A 1 88 ? 5.745 9.432 -16.316 1.00 92.62 88 TRP A O 1
ATOM 704 N N . ILE A 1 89 ? 4.615 8.202 -14.807 1.00 90.94 89 ILE A N 1
ATOM 705 C CA . ILE A 1 89 ? 4.235 9.337 -13.957 1.00 90.94 89 ILE A CA 1
ATOM 706 C C . ILE A 1 89 ? 5.492 9.954 -13.328 1.00 90.94 89 ILE A C 1
ATOM 708 O O . ILE A 1 89 ? 5.725 11.159 -13.461 1.00 90.94 89 ILE A O 1
ATOM 712 N N . LYS A 1 90 ? 6.365 9.126 -12.739 1.00 91.19 90 LYS A N 1
ATOM 713 C CA . LYS A 1 90 ? 7.622 9.584 -12.116 1.00 91.19 90 LYS A CA 1
ATOM 714 C C . LYS A 1 90 ? 8.591 10.193 -13.140 1.00 91.19 90 LYS A C 1
ATOM 716 O O . LYS A 1 90 ? 9.213 11.221 -12.878 1.00 91.19 90 LYS A O 1
ATOM 721 N N . LEU A 1 91 ? 8.694 9.614 -14.339 1.00 92.12 91 LEU A N 1
ATOM 722 C CA . LEU A 1 91 ? 9.527 10.155 -15.421 1.00 92.12 91 LEU A CA 1
ATOM 723 C C . LEU A 1 91 ? 8.994 11.492 -15.953 1.00 92.12 91 LEU A C 1
ATOM 725 O O . LEU A 1 91 ? 9.795 12.370 -16.273 1.00 92.12 91 LEU A O 1
ATOM 729 N N . ARG A 1 92 ? 7.668 11.683 -16.012 1.00 89.62 92 ARG A N 1
ATOM 730 C CA . ARG A 1 92 ? 7.071 12.986 -16.357 1.00 89.62 92 ARG A CA 1
ATOM 731 C C . ARG A 1 92 ? 7.440 14.057 -15.335 1.00 89.62 92 ARG A C 1
ATOM 733 O O . ARG A 1 92 ? 7.848 15.145 -15.730 1.00 89.62 92 ARG A O 1
ATOM 740 N N . GLN A 1 93 ? 7.347 13.743 -14.044 1.00 89.31 93 GLN A N 1
ATOM 741 C CA . GLN A 1 93 ? 7.730 14.665 -12.969 1.00 89.31 93 GLN A CA 1
ATOM 742 C C . GLN A 1 93 ? 9.233 14.993 -13.003 1.00 89.31 93 GLN A C 1
ATOM 744 O O . GLN A 1 93 ? 9.634 16.126 -12.756 1.00 89.31 93 GLN A O 1
ATOM 749 N N . ALA A 1 94 ? 10.073 14.029 -13.391 1.00 90.50 94 ALA A N 1
ATOM 750 C CA . ALA A 1 94 ? 11.523 14.193 -13.499 1.00 90.50 94 ALA A CA 1
ATOM 751 C C . ALA A 1 94 ? 12.012 14.741 -14.858 1.00 90.50 94 ALA A C 1
ATOM 753 O O . ALA A 1 94 ? 13.212 14.679 -15.141 1.00 90.50 94 ALA A O 1
ATOM 754 N N . ARG A 1 95 ? 11.123 15.278 -15.708 1.00 88.56 95 ARG A N 1
ATOM 755 C CA . ARG A 1 95 ? 11.439 15.671 -17.095 1.00 88.56 95 ARG A CA 1
ATOM 756 C C . ARG A 1 95 ? 12.682 16.555 -17.217 1.00 88.56 95 ARG A C 1
ATOM 758 O O . ARG A 1 95 ? 13.574 16.247 -18.002 1.00 88.56 95 ARG A O 1
ATOM 765 N N . THR A 1 96 ? 12.766 17.624 -16.429 1.00 89.50 96 THR A N 1
ATOM 766 C CA . THR A 1 96 ? 13.883 18.586 -16.486 1.00 89.50 96 THR A CA 1
ATOM 767 C C . THR A 1 96 ? 15.222 17.935 -16.139 1.00 89.50 96 THR A C 1
ATOM 769 O O . THR A 1 96 ? 16.245 18.239 -16.747 1.00 89.50 96 THR A O 1
ATOM 772 N N . LYS A 1 97 ? 15.226 16.993 -15.190 1.00 90.75 97 LYS A N 1
ATOM 773 C CA . LYS A 1 97 ? 16.414 16.227 -14.802 1.00 90.75 97 LYS A CA 1
ATOM 774 C C . LYS A 1 97 ? 16.841 15.257 -15.904 1.00 90.75 97 LYS A C 1
ATOM 776 O O . LYS A 1 97 ? 18.030 15.139 -16.175 1.00 90.75 97 LYS A O 1
ATOM 781 N N . ILE A 1 98 ? 15.885 14.600 -16.556 1.00 92.06 98 ILE A N 1
ATOM 782 C CA . ILE A 1 98 ? 16.147 13.687 -17.676 1.00 92.06 98 ILE A CA 1
ATOM 783 C C . ILE A 1 98 ? 16.757 14.444 -18.859 1.00 92.06 98 ILE A C 1
ATOM 785 O O . ILE A 1 98 ? 17.744 13.985 -19.426 1.00 92.06 98 ILE A O 1
ATOM 789 N N . GLU A 1 99 ? 16.209 15.611 -19.204 1.00 90.00 99 GLU A N 1
ATOM 790 C CA . GLU A 1 99 ? 16.738 16.454 -20.282 1.00 90.00 99 GLU A CA 1
ATOM 791 C C . GLU A 1 99 ? 18.174 16.920 -19.979 1.00 90.00 99 GLU A C 1
ATOM 793 O O . GLU A 1 99 ? 19.018 16.890 -20.873 1.00 90.00 99 GLU A O 1
ATOM 798 N N . LYS A 1 100 ? 18.489 17.253 -18.717 1.00 90.81 100 LYS A N 1
ATOM 799 C CA . LYS A 1 100 ? 19.865 17.566 -18.282 1.00 90.81 100 LYS A CA 1
ATOM 800 C C . LYS A 1 100 ? 20.815 16.376 -18.437 1.00 90.81 100 LYS A C 1
ATOM 802 O O . LYS A 1 100 ? 21.899 16.544 -18.977 1.00 90.81 100 LYS A O 1
ATOM 807 N N . ILE A 1 101 ? 20.403 15.178 -18.014 1.00 91.19 101 ILE A N 1
ATOM 808 C CA . ILE A 1 101 ? 21.203 13.950 -18.173 1.00 91.19 101 ILE A CA 1
ATOM 809 C C . ILE A 1 101 ? 21.430 13.642 -19.658 1.00 91.19 101 ILE A C 1
ATOM 811 O O . ILE A 1 101 ? 22.513 13.222 -20.047 1.00 91.19 101 ILE A O 1
ATOM 815 N N . TRP A 1 102 ? 20.420 13.851 -20.502 1.00 91.44 102 TRP A N 1
ATOM 816 C CA . TRP A 1 102 ? 20.529 13.604 -21.938 1.00 91.44 102 TRP A CA 1
ATOM 817 C C . TRP A 1 102 ? 21.482 14.577 -22.643 1.00 91.44 102 TRP A C 1
ATOM 819 O O . TRP A 1 102 ? 22.172 14.181 -23.582 1.00 91.44 102 TRP A O 1
ATOM 829 N N . ALA A 1 103 ? 21.521 15.833 -22.195 1.00 88.62 103 ALA A N 1
ATOM 830 C CA . ALA A 1 103 ? 22.426 16.856 -22.711 1.00 88.62 103 ALA A CA 1
ATOM 831 C C . ALA A 1 103 ? 23.859 16.741 -22.160 1.00 88.62 103 ALA A C 1
ATOM 833 O O . ALA A 1 103 ? 24.774 17.306 -22.753 1.00 88.62 103 ALA A O 1
ATOM 834 N N . ASP A 1 104 ? 24.062 16.021 -21.053 1.00 87.19 104 ASP A N 1
ATOM 835 C CA . ASP A 1 104 ? 25.378 15.812 -20.449 1.00 87.19 104 ASP A CA 1
ATOM 836 C C . ASP A 1 104 ? 26.277 14.963 -21.380 1.00 87.19 104 ASP A C 1
ATOM 838 O O . ASP A 1 104 ? 25.911 13.828 -21.715 1.00 87.19 104 ASP A O 1
ATOM 842 N N . PRO A 1 105 ? 27.447 15.480 -21.811 1.00 83.19 105 PRO A N 1
ATOM 843 C CA . PRO A 1 105 ? 28.381 14.752 -22.666 1.00 83.19 105 PRO A CA 1
ATOM 844 C C . PRO A 1 105 ? 29.165 13.661 -21.922 1.00 83.19 105 PRO A C 1
ATOM 846 O O . PRO A 1 105 ? 29.919 12.918 -22.553 1.00 83.19 105 PRO A O 1
ATOM 849 N N . HIS A 1 106 ? 29.027 13.545 -20.598 1.00 83.81 106 HIS A N 1
ATOM 850 C CA . HIS A 1 106 ? 29.798 12.589 -19.821 1.00 83.81 106 HIS A CA 1
ATOM 851 C C . HIS A 1 106 ? 29.553 11.136 -20.297 1.00 83.81 106 HIS A C 1
ATOM 853 O O . HIS A 1 106 ? 28.414 10.660 -20.299 1.00 83.81 106 HIS A O 1
ATOM 859 N N . PRO A 1 107 ? 30.604 10.353 -20.615 1.00 76.88 107 PRO A N 1
ATOM 860 C CA . PRO A 1 107 ? 30.483 9.055 -21.303 1.00 76.88 107 PRO A CA 1
ATOM 861 C C . PRO A 1 107 ? 29.738 7.981 -20.494 1.00 76.88 107 PRO A C 1
ATOM 863 O O . PRO A 1 107 ? 29.216 7.000 -21.032 1.00 76.88 107 PRO A O 1
ATOM 866 N N . VAL A 1 108 ? 29.726 8.143 -19.170 1.00 79.81 108 VAL A N 1
ATOM 867 C CA . VAL A 1 108 ? 29.109 7.213 -18.222 1.00 79.81 108 VAL A CA 1
ATOM 868 C C . VAL A 1 108 ? 27.789 7.753 -17.664 1.00 79.81 108 VAL A C 1
ATOM 870 O O . VAL A 1 108 ? 26.782 7.062 -17.793 1.00 79.81 108 VAL A O 1
ATOM 873 N N . SER A 1 109 ? 27.771 8.925 -17.025 1.00 83.88 109 SER A N 1
ATOM 874 C CA . SER A 1 109 ? 26.583 9.508 -16.383 1.00 83.88 109 SER A CA 1
ATOM 875 C C . SER A 1 109 ? 25.651 10.277 -17.317 1.00 83.88 109 SER A C 1
ATOM 877 O O . SER A 1 109 ? 24.506 10.491 -16.928 1.00 83.88 109 SER A O 1
ATOM 879 N N . GLY A 1 110 ? 26.105 10.647 -18.514 1.00 85.00 110 GLY A N 1
ATOM 880 C CA . GLY A 1 110 ? 25.353 11.431 -19.486 1.00 85.00 110 GLY A CA 1
ATOM 881 C C . GLY A 1 110 ? 24.784 10.611 -20.645 1.00 85.00 110 GLY A C 1
ATOM 882 O O . GLY A 1 110 ? 24.984 9.391 -20.760 1.00 85.00 110 GLY A O 1
ATOM 883 N N . GLY A 1 111 ? 24.018 11.286 -21.498 1.00 87.62 111 GLY A N 1
ATOM 884 C CA . GLY A 1 111 ? 23.459 10.748 -22.733 1.00 87.62 111 GLY A CA 1
ATOM 885 C C . GLY A 1 111 ? 22.623 9.477 -22.564 1.00 87.62 111 GLY A C 1
ATOM 886 O O . GLY A 1 111 ? 21.892 9.287 -21.586 1.00 87.62 111 GLY A O 1
ATOM 887 N N . PHE A 1 112 ? 22.742 8.568 -23.537 1.00 88.69 112 PHE A N 1
ATOM 888 C CA . PHE A 1 112 ? 21.996 7.305 -23.559 1.00 88.69 112 PHE A CA 1
ATOM 889 C C . PHE A 1 112 ? 22.215 6.450 -22.301 1.00 88.69 112 PHE A C 1
ATOM 891 O O . PHE A 1 112 ? 21.250 5.963 -21.705 1.00 88.69 112 PHE A O 1
ATOM 898 N N . ARG A 1 113 ? 23.474 6.271 -21.873 1.00 88.88 113 ARG A N 1
ATOM 899 C CA . ARG A 1 113 ? 23.813 5.422 -20.716 1.00 88.88 113 ARG A CA 1
ATOM 900 C C . ARG A 1 113 ? 23.308 6.032 -19.411 1.00 88.88 113 ARG A C 1
ATOM 902 O O . ARG A 1 113 ? 22.753 5.304 -18.585 1.00 88.88 113 ARG A O 1
ATOM 909 N N . GLY A 1 114 ? 23.455 7.346 -19.257 1.00 90.31 114 GLY A N 1
ATOM 910 C CA . GLY A 1 114 ? 22.935 8.107 -18.127 1.00 90.31 114 GLY A CA 1
ATOM 911 C C . GLY A 1 114 ? 21.433 7.934 -17.955 1.00 90.31 114 GLY A C 1
ATOM 912 O O . GLY A 1 114 ? 20.969 7.508 -16.895 1.00 90.31 114 GLY A O 1
ATOM 913 N N . VAL A 1 115 ? 20.671 8.166 -19.029 1.00 92.44 115 VAL A N 1
ATOM 914 C CA . VAL A 1 115 ? 19.211 8.003 -19.011 1.00 92.44 115 VAL A CA 1
ATOM 915 C C . VAL A 1 115 ? 18.813 6.554 -18.731 1.00 92.44 115 VAL A C 1
ATOM 917 O O . VAL A 1 115 ? 17.924 6.320 -17.913 1.00 92.44 115 VAL A O 1
ATOM 920 N N . CYS A 1 116 ? 19.488 5.564 -19.322 1.00 92.25 116 CYS A N 1
ATOM 921 C CA . CYS A 1 116 ? 19.200 4.155 -19.039 1.00 92.25 116 CYS A CA 1
ATOM 922 C C . CYS A 1 116 ? 19.384 3.800 -17.555 1.00 92.25 116 CYS A C 1
ATOM 924 O O . CYS A 1 116 ? 18.524 3.131 -16.978 1.00 92.25 116 CYS A O 1
ATOM 926 N N . ARG A 1 117 ? 20.469 4.270 -16.918 1.00 92.75 117 ARG A N 1
ATOM 927 C CA . ARG A 1 117 ? 20.698 4.058 -15.478 1.00 92.75 117 ARG A CA 1
ATOM 928 C C . ARG A 1 117 ? 19.678 4.787 -14.617 1.00 92.75 117 ARG A C 1
ATOM 930 O O . ARG A 1 117 ? 19.185 4.219 -13.646 1.00 92.75 117 ARG A O 1
ATOM 937 N N . PHE A 1 118 ? 19.346 6.022 -14.979 1.00 94.38 118 PHE A N 1
ATOM 938 C CA . PHE A 1 118 ? 18.340 6.793 -14.262 1.00 94.38 118 PHE A CA 1
ATOM 939 C C . PHE A 1 118 ? 16.981 6.083 -14.285 1.00 94.38 118 PHE A C 1
ATOM 941 O O . PHE A 1 118 ? 16.389 5.858 -13.233 1.00 94.38 118 PHE A O 1
ATOM 948 N N . VAL A 1 119 ? 16.534 5.637 -15.464 1.00 94.50 119 VAL A N 1
ATOM 949 C CA . VAL A 1 119 ? 15.280 4.885 -15.621 1.00 94.50 119 VAL A CA 1
ATOM 950 C C . VAL A 1 119 ? 15.310 3.577 -14.828 1.00 94.50 119 VAL A C 1
ATOM 952 O O . VAL A 1 119 ? 14.348 3.287 -14.126 1.00 94.50 119 VAL A O 1
ATOM 955 N N . SER A 1 120 ? 16.414 2.823 -14.860 1.00 94.19 120 SER A N 1
ATOM 956 C CA . SER A 1 120 ? 16.582 1.605 -14.048 1.00 94.19 120 SER A CA 1
ATOM 957 C C . SER A 1 120 ? 16.337 1.858 -12.556 1.00 94.19 120 SER A C 1
ATOM 959 O O . SER A 1 120 ? 15.604 1.111 -11.901 1.00 94.19 120 SER A O 1
ATOM 961 N N . ARG A 1 121 ? 16.896 2.953 -12.022 1.00 94.56 121 ARG A N 1
ATOM 962 C CA . ARG A 1 121 ? 16.705 3.338 -10.621 1.00 94.56 121 ARG A CA 1
ATOM 963 C C . ARG A 1 121 ? 15.259 3.739 -10.333 1.00 94.56 121 ARG A C 1
ATOM 965 O O . ARG A 1 121 ? 14.718 3.306 -9.321 1.00 94.56 121 ARG A O 1
ATOM 972 N N . VAL A 1 122 ? 14.628 4.512 -11.218 1.00 94.88 122 VAL A N 1
ATOM 973 C CA . VAL A 1 122 ? 13.214 4.904 -11.079 1.00 94.88 122 VAL A CA 1
ATOM 974 C C . VAL A 1 122 ? 12.302 3.676 -11.065 1.00 94.88 122 VAL A C 1
ATOM 976 O O . VAL A 1 122 ? 11.451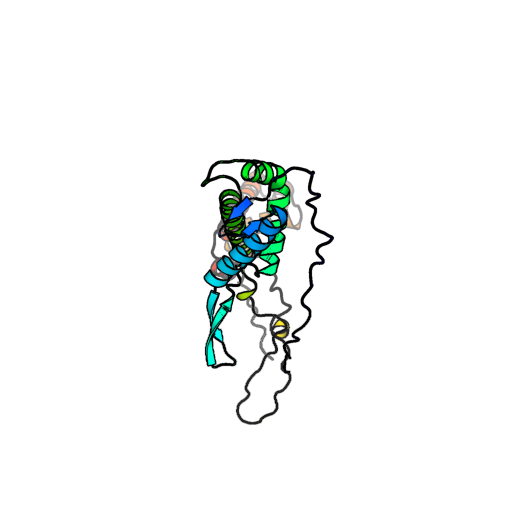 3.576 -10.188 1.00 94.88 122 VAL A O 1
ATOM 979 N N . VAL A 1 123 ? 12.512 2.724 -11.979 1.00 94.06 123 VAL A N 1
ATOM 980 C CA . VAL A 1 123 ? 11.743 1.469 -12.051 1.00 94.06 123 VAL A CA 1
ATOM 981 C C . VAL A 1 123 ? 11.914 0.644 -10.779 1.00 94.06 123 VAL A C 1
ATOM 983 O O . VAL A 1 123 ? 10.930 0.193 -10.201 1.00 94.06 123 VAL A O 1
ATOM 986 N N . THR A 1 124 ? 13.153 0.479 -10.313 1.00 92.00 124 THR A N 1
ATOM 987 C CA . THR A 1 124 ? 13.445 -0.300 -9.100 1.00 92.00 124 THR A CA 1
ATOM 988 C C . THR A 1 124 ? 12.786 0.323 -7.871 1.00 92.00 124 THR A C 1
ATOM 990 O O . THR A 1 124 ? 12.137 -0.377 -7.100 1.00 92.00 124 THR A O 1
ATOM 993 N N . ASN A 1 125 ? 12.902 1.644 -7.709 1.00 93.06 125 ASN A N 1
ATOM 994 C CA . ASN A 1 125 ? 12.281 2.350 -6.592 1.00 93.06 125 ASN A CA 1
ATOM 995 C C . ASN A 1 125 ? 10.750 2.285 -6.672 1.00 93.06 125 ASN A C 1
ATOM 997 O O . ASN A 1 125 ? 10.115 2.031 -5.661 1.00 93.06 125 ASN A O 1
ATOM 1001 N N . ALA A 1 126 ? 10.158 2.431 -7.864 1.00 92.38 126 ALA A N 1
ATOM 1002 C CA . ALA A 1 126 ? 8.713 2.291 -8.045 1.00 92.38 126 ALA A CA 1
ATOM 1003 C C . ALA A 1 126 ? 8.203 0.898 -7.657 1.00 92.38 126 ALA A C 1
ATOM 1005 O O . ALA A 1 126 ? 7.213 0.797 -6.944 1.00 92.38 126 ALA A O 1
ATOM 1006 N N . ALA A 1 127 ? 8.920 -0.163 -8.031 1.00 90.06 127 ALA A N 1
ATOM 1007 C CA . ALA A 1 127 ? 8.570 -1.516 -7.614 1.00 90.06 127 ALA A CA 1
ATOM 1008 C C . ALA A 1 127 ? 8.656 -1.700 -6.085 1.00 90.06 127 ALA A C 1
ATOM 1010 O O . ALA A 1 127 ? 7.798 -2.353 -5.501 1.00 90.06 127 ALA A O 1
ATOM 1011 N N . ILE A 1 128 ? 9.662 -1.110 -5.425 1.00 88.31 128 ILE A N 1
ATOM 1012 C CA . ILE A 1 128 ? 9.797 -1.144 -3.957 1.00 88.31 128 ILE A CA 1
ATOM 1013 C C . ILE A 1 128 ? 8.676 -0.346 -3.278 1.00 88.31 128 ILE A C 1
ATOM 1015 O O . ILE A 1 128 ? 8.103 -0.819 -2.301 1.00 88.31 128 ILE A O 1
ATOM 1019 N N . ASP A 1 129 ? 8.349 0.843 -3.785 1.00 86.81 129 ASP A N 1
ATOM 1020 C CA . ASP A 1 129 ? 7.282 1.692 -3.246 1.00 86.81 129 ASP A CA 1
ATOM 1021 C C . ASP A 1 129 ? 5.902 1.039 -3.414 1.00 86.81 129 ASP A C 1
ATOM 1023 O O . ASP A 1 129 ? 5.056 1.129 -2.526 1.00 86.81 129 ASP A O 1
ATOM 1027 N N . ALA A 1 130 ? 5.658 0.384 -4.554 1.00 84.56 130 ALA A N 1
ATOM 1028 C CA . ALA A 1 130 ? 4.450 -0.400 -4.792 1.00 84.56 130 ALA A CA 1
ATOM 1029 C C . ALA A 1 130 ? 4.356 -1.573 -3.813 1.00 84.56 130 ALA A C 1
ATOM 1031 O O . ALA A 1 130 ? 3.336 -1.713 -3.143 1.00 84.56 130 ALA A O 1
ATOM 1032 N N . LYS A 1 131 ? 5.454 -2.318 -3.630 1.00 83.62 131 LYS A N 1
ATOM 1033 C CA . LYS A 1 131 ? 5.518 -3.385 -2.630 1.00 83.62 131 LYS A CA 1
ATOM 1034 C C . LYS A 1 131 ? 5.190 -2.873 -1.232 1.00 83.62 131 LYS A C 1
ATOM 1036 O O . LYS A 1 131 ? 4.319 -3.416 -0.584 1.00 83.62 131 LYS A O 1
ATOM 1041 N N . ARG A 1 132 ? 5.808 -1.776 -0.786 1.00 81.56 132 ARG A N 1
ATOM 1042 C CA . ARG A 1 132 ? 5.533 -1.195 0.541 1.00 81.56 132 ARG A CA 1
ATOM 1043 C C . ARG A 1 132 ? 4.071 -0.785 0.721 1.00 81.56 132 ARG A C 1
ATOM 1045 O O . ARG A 1 132 ? 3.530 -0.960 1.803 1.00 81.56 132 ARG A O 1
ATOM 1052 N N . ARG A 1 133 ? 3.424 -0.247 -0.318 1.00 77.81 133 ARG A N 1
ATOM 1053 C CA . ARG A 1 133 ? 1.986 0.076 -0.274 1.00 77.81 133 ARG A CA 1
ATOM 1054 C C . ARG A 1 133 ? 1.122 -1.183 -0.157 1.00 77.81 133 ARG A C 1
ATOM 1056 O O . ARG A 1 133 ? 0.160 -1.171 0.604 1.00 77.81 133 ARG A O 1
ATOM 1063 N N . ASN A 1 134 ? 1.504 -2.246 -0.859 1.00 69.69 134 ASN A N 1
ATOM 1064 C CA . ASN A 1 134 ? 0.848 -3.552 -0.808 1.00 69.69 134 ASN A CA 1
ATOM 1065 C C . ASN A 1 134 ? 1.246 -4.394 0.417 1.00 69.69 134 ASN A C 1
ATOM 1067 O O . ASN A 1 134 ? 0.582 -5.372 0.697 1.00 69.69 134 ASN A O 1
ATOM 1071 N N . ASP A 1 135 ? 2.318 -4.052 1.134 1.00 65.56 135 ASP A N 1
ATOM 1072 C CA . ASP A 1 135 ? 2.687 -4.683 2.407 1.00 65.56 135 ASP A CA 1
ATOM 1073 C C . ASP A 1 135 ? 1.863 -4.064 3.561 1.00 65.56 135 ASP A C 1
ATOM 1075 O O . ASP A 1 135 ? 1.559 -4.736 4.541 1.00 65.56 135 ASP A O 1
ATOM 1079 N N . VAL A 1 136 ? 1.497 -2.775 3.458 1.00 58.28 136 VAL A N 1
ATOM 1080 C CA . VAL A 1 136 ? 0.685 -2.052 4.464 1.00 58.28 136 VAL A CA 1
ATOM 1081 C C . VAL A 1 136 ? -0.810 -2.366 4.337 1.00 58.28 136 VAL A C 1
ATOM 1083 O O . VAL A 1 136 ? -1.522 -2.389 5.338 1.00 58.28 136 VAL A O 1
ATOM 1086 N N . ARG A 1 137 ? -1.298 -2.627 3.120 1.00 55.00 137 ARG A N 1
ATOM 1087 C CA . ARG A 1 137 ? -2.585 -3.302 2.908 1.00 55.00 137 ARG A CA 1
ATOM 1088 C C . ARG A 1 137 ? -2.310 -4.793 3.022 1.00 55.00 137 ARG A C 1
ATOM 1090 O O . ARG A 1 137 ? -1.688 -5.318 2.118 1.00 55.00 137 ARG A O 1
ATOM 1097 N N . ALA A 1 138 ? -2.703 -5.461 4.107 1.00 47.78 138 ALA A N 1
ATOM 1098 C CA . ALA A 1 138 ? -2.564 -6.917 4.187 1.00 47.78 138 ALA A CA 1
ATOM 1099 C C . ALA A 1 138 ? -3.041 -7.548 2.860 1.00 47.78 138 ALA A C 1
ATOM 1101 O O . ALA A 1 138 ? -4.089 -7.141 2.352 1.00 47.78 138 ALA A O 1
ATOM 1102 N N . PRO A 1 139 ? -2.246 -8.437 2.244 1.00 46.94 139 PRO A N 1
ATOM 1103 C CA . PRO A 1 139 ? -2.525 -8.919 0.903 1.00 46.94 139 PRO A CA 1
ATOM 1104 C C . PRO A 1 139 ? -3.878 -9.628 0.908 1.00 46.94 139 PRO A C 1
ATOM 1106 O O . PRO A 1 139 ? -4.054 -10.615 1.620 1.00 46.94 139 PRO A O 1
ATOM 1109 N N . GLU A 1 140 ? -4.796 -9.174 0.056 1.00 48.06 140 GLU A N 1
ATOM 1110 C CA . GLU A 1 140 ? -6.031 -9.897 -0.289 1.00 48.06 140 GLU A CA 1
ATOM 1111 C C . GLU A 1 140 ? -5.738 -11.351 -0.709 1.00 48.06 140 GLU A C 1
ATOM 1113 O O . GLU A 1 140 ? -6.605 -12.199 -0.625 1.00 48.06 140 GLU A O 1
ATOM 1118 N N . ILE A 1 141 ? -4.492 -11.680 -1.070 1.00 47.38 141 ILE A N 1
ATOM 1119 C CA . ILE A 1 141 ? -4.033 -13.026 -1.447 1.00 47.38 141 ILE A CA 1
ATOM 1120 C C . ILE A 1 141 ? -4.039 -14.029 -0.278 1.00 47.38 141 ILE A C 1
ATOM 1122 O O . ILE A 1 141 ? -3.964 -15.230 -0.509 1.00 47.38 141 ILE A O 1
ATOM 1126 N N . LEU A 1 142 ? -4.131 -13.572 0.975 1.00 47.00 142 LEU A N 1
ATOM 1127 C CA . LEU A 1 142 ? -4.399 -14.459 2.118 1.00 47.00 142 LEU A CA 1
ATOM 1128 C C . LEU A 1 142 ? -5.873 -14.458 2.541 1.00 47.00 142 LEU A C 1
ATOM 1130 O O . LEU A 1 142 ? -6.240 -15.211 3.441 1.00 47.00 142 LEU A O 1
ATOM 1134 N N . ALA A 1 143 ? -6.707 -13.618 1.929 1.00 49.66 143 ALA A N 1
ATOM 1135 C CA . ALA A 1 143 ? -8.140 -13.627 2.153 1.00 49.66 143 ALA A CA 1
ATOM 1136 C C . ALA A 1 143 ? -8.775 -14.559 1.115 1.00 49.66 143 ALA A C 1
ATOM 1138 O O . ALA A 1 143 ? -8.676 -14.317 -0.085 1.00 49.66 143 ALA A O 1
ATOM 1139 N N . ALA A 1 144 ? -9.400 -15.642 1.575 1.00 56.44 144 ALA A N 1
ATOM 1140 C CA . ALA A 1 144 ? -10.255 -16.451 0.712 1.00 56.44 144 ALA A CA 1
ATOM 1141 C C . ALA A 1 144 ? -11.365 -15.558 0.138 1.00 56.44 144 ALA A C 1
ATOM 1143 O O . ALA A 1 144 ? -11.915 -14.717 0.861 1.00 56.44 144 ALA A O 1
ATOM 1144 N N . SER A 1 145 ? -11.670 -15.704 -1.153 1.00 58.66 145 SER A N 1
ATOM 1145 C CA . SER A 1 145 ? -12.775 -14.953 -1.743 1.00 58.66 145 SER A CA 1
ATOM 1146 C C . SER A 1 145 ? -14.084 -15.436 -1.126 1.00 58.66 145 SER A C 1
ATOM 1148 O O . SER A 1 145 ? -14.344 -16.635 -1.076 1.00 58.66 145 SER A O 1
ATOM 1150 N N . LEU A 1 146 ? -14.933 -14.512 -0.676 1.00 61.50 146 LEU A N 1
ATOM 1151 C CA . LEU A 1 146 ? -16.245 -14.868 -0.126 1.00 61.50 146 LEU A CA 1
ATOM 1152 C C . LEU A 1 146 ? -17.168 -15.487 -1.184 1.00 61.50 146 LEU A C 1
ATOM 1154 O O . LEU A 1 146 ? -18.087 -16.223 -0.844 1.00 61.50 146 LEU A O 1
ATOM 1158 N N . ASP A 1 147 ? -16.876 -15.239 -2.458 1.00 67.25 147 ASP A N 1
ATOM 1159 C CA . ASP A 1 147 ? -17.593 -15.808 -3.596 1.00 67.25 147 ASP A CA 1
ATOM 1160 C C . ASP A 1 147 ? -17.082 -17.211 -3.981 1.00 67.25 147 ASP A C 1
ATOM 1162 O O . ASP A 1 147 ? -17.558 -17.790 -4.959 1.00 67.25 147 ASP A O 1
ATOM 1166 N N . GLU A 1 148 ? -16.090 -17.767 -3.269 1.00 66.12 148 GLU A N 1
ATOM 1167 C CA . GLU A 1 148 ? -15.630 -19.134 -3.530 1.00 66.12 148 GLU A CA 1
ATOM 1168 C C . GLU A 1 148 ? -16.730 -20.148 -3.177 1.00 66.12 148 GLU A C 1
ATOM 1170 O O . GLU A 1 148 ? -17.240 -20.128 -2.054 1.00 66.12 148 GLU A O 1
ATOM 1175 N N . PRO A 1 149 ? -17.105 -21.044 -4.110 1.00 62.03 149 PRO A N 1
ATOM 1176 C CA . PRO A 1 149 ? -18.112 -22.065 -3.855 1.00 62.03 149 PRO A CA 1
ATOM 1177 C C . PRO A 1 149 ? -17.581 -23.111 -2.869 1.00 62.03 149 PRO A C 1
ATOM 1179 O O . PRO A 1 149 ? -16.455 -23.601 -3.009 1.00 62.03 149 PRO A O 1
ATOM 1182 N N . LEU A 1 150 ? -18.406 -23.491 -1.895 1.00 61.44 150 LEU A N 1
ATOM 1183 C CA . LEU A 1 150 ? -18.089 -24.571 -0.965 1.00 61.44 150 LEU A CA 1
ATOM 1184 C C . LEU A 1 150 ? -18.388 -25.916 -1.623 1.00 61.44 150 LEU A C 1
ATOM 1186 O O . LEU A 1 150 ? -19.522 -26.198 -1.997 1.00 61.44 150 LEU A O 1
ATOM 1190 N N . VAL A 1 151 ? -17.367 -26.763 -1.749 1.00 56.84 151 VAL A N 1
ATOM 1191 C CA . VAL A 1 151 ? -17.534 -28.146 -2.209 1.00 56.84 151 VAL A CA 1
ATOM 1192 C C . VAL A 1 151 ? -17.331 -29.066 -1.015 1.00 56.84 151 VAL A C 1
ATOM 1194 O O . VAL A 1 151 ? -16.197 -29.345 -0.623 1.00 56.84 151 VAL A O 1
ATOM 1197 N N . PHE A 1 152 ? -18.429 -29.542 -0.434 1.00 51.44 152 PHE A N 1
ATOM 1198 C CA . PHE A 1 152 ? -18.380 -30.673 0.482 1.00 51.44 152 PHE A CA 1
ATOM 1199 C C . PHE A 1 152 ? -18.392 -31.943 -0.362 1.00 51.44 152 PHE A C 1
ATOM 1201 O O . PHE A 1 152 ? -19.360 -32.233 -1.058 1.00 51.44 152 PHE A O 1
ATOM 1208 N N . SER A 1 153 ? -17.293 -32.695 -0.336 1.00 44.47 153 SER A N 1
ATOM 1209 C CA . SER A 1 153 ? -17.313 -34.067 -0.838 1.00 44.47 153 SER A CA 1
ATOM 1210 C C . SER A 1 153 ? -18.078 -34.901 0.183 1.00 44.47 153 SER A C 1
ATOM 1212 O O . SER A 1 153 ? -17.512 -35.359 1.172 1.00 44.47 153 SER A O 1
ATOM 1214 N N . ALA A 1 154 ? -19.387 -35.041 -0.016 1.00 46.09 154 ALA A N 1
ATOM 1215 C CA . ALA A 1 154 ? -20.106 -36.146 0.589 1.00 46.09 154 ALA A CA 1
ATOM 1216 C C . ALA A 1 154 ? -19.603 -37.422 -0.095 1.00 46.09 154 ALA A C 1
ATOM 1218 O O . ALA A 1 154 ? -19.605 -37.527 -1.323 1.00 46.09 154 ALA A O 1
ATOM 1219 N N . GLU A 1 155 ? -19.073 -38.345 0.699 1.00 48.06 155 GLU A N 1
ATOM 1220 C CA . GLU A 1 155 ? -18.667 -39.655 0.215 1.00 48.06 155 GLU A CA 1
ATOM 1221 C C . GLU A 1 155 ? -19.868 -40.372 -0.442 1.00 48.06 155 GLU A C 1
ATOM 1223 O O . GLU A 1 155 ? -20.986 -40.354 0.067 1.00 48.06 155 GLU A O 1
ATOM 1228 N N . GLU A 1 156 ? -19.573 -41.000 -1.582 1.00 48.97 156 GLU A N 1
ATOM 1229 C CA . GLU A 1 156 ? -20.282 -42.097 -2.263 1.00 48.97 156 GLU A CA 1
ATOM 1230 C C . GLU A 1 156 ? -21.439 -41.879 -3.250 1.00 48.97 156 GLU A C 1
ATOM 1232 O O . GLU A 1 156 ? -21.600 -42.773 -4.075 1.00 48.97 156 GLU A O 1
ATOM 1237 N N . ASP A 1 157 ? -22.123 -40.739 -3.364 1.00 48.31 157 ASP A N 1
ATOM 1238 C CA . ASP A 1 157 ? -23.105 -40.567 -4.459 1.00 48.31 157 ASP A CA 1
ATOM 1239 C C . ASP A 1 157 ? -22.955 -39.217 -5.168 1.00 48.31 157 ASP A C 1
ATOM 1241 O O . ASP A 1 157 ? -23.206 -38.151 -4.614 1.00 48.31 157 ASP A O 1
ATOM 1245 N N . GLY A 1 158 ? -22.487 -39.278 -6.419 1.00 46.34 158 GLY A N 1
ATOM 1246 C CA . GLY A 1 158 ? -22.022 -38.157 -7.239 1.00 46.34 158 GLY A CA 1
ATOM 1247 C C . GLY A 1 158 ? -23.096 -37.164 -7.685 1.00 46.34 158 GLY A C 1
ATOM 1248 O O . GLY A 1 158 ? -23.318 -36.986 -8.884 1.00 46.34 158 GLY A O 1
ATOM 1249 N N . VAL A 1 159 ? -23.704 -36.461 -6.736 1.00 46.34 159 VAL A N 1
ATOM 1250 C CA . VAL A 1 159 ? -24.479 -35.246 -6.978 1.00 46.34 159 VAL A CA 1
ATOM 1251 C C . VAL A 1 159 ? -23.828 -34.128 -6.172 1.00 46.34 159 VAL A C 1
ATOM 1253 O O . VAL A 1 159 ? -23.957 -34.063 -4.956 1.00 46.34 159 VAL A O 1
ATOM 1256 N N . ASN A 1 160 ? -23.086 -33.257 -6.861 1.00 47.41 160 ASN A N 1
ATOM 1257 C CA . ASN A 1 160 ? -22.623 -32.001 -6.277 1.00 47.41 160 ASN A CA 1
ATOM 1258 C C . ASN A 1 160 ? -23.860 -31.144 -5.992 1.00 47.41 160 ASN A C 1
ATOM 1260 O O . ASN A 1 160 ? -24.392 -30.515 -6.908 1.00 47.41 160 ASN A O 1
ATOM 1264 N N . GLU A 1 161 ? -24.346 -31.153 -4.757 1.00 50.25 161 GLU A N 1
ATOM 1265 C CA . GLU A 1 161 ? -25.328 -30.169 -4.317 1.00 50.25 161 GLU A CA 1
ATOM 1266 C C . GLU A 1 161 ? -24.623 -28.809 -4.206 1.00 50.25 161 GLU A C 1
ATOM 1268 O O . GLU A 1 161 ? -23.535 -28.705 -3.639 1.00 50.25 161 GLU A O 1
ATOM 1273 N N . ASP A 1 162 ? -25.202 -27.767 -4.808 1.00 51.31 162 ASP A N 1
ATOM 1274 C CA . ASP A 1 162 ? -24.710 -26.392 -4.687 1.00 51.31 162 ASP A CA 1
ATOM 1275 C C . ASP A 1 162 ? -24.818 -25.958 -3.209 1.00 51.31 162 ASP A C 1
ATOM 1277 O O . ASP A 1 162 ? -25.873 -25.522 -2.753 1.00 51.31 162 ASP A O 1
ATOM 1281 N N . CYS A 1 163 ? -23.735 -26.093 -2.438 1.00 55.91 163 CYS A N 1
ATOM 1282 C CA . CYS A 1 163 ? -23.709 -25.811 -0.995 1.00 55.91 163 CYS A CA 1
ATOM 1283 C C . CYS A 1 163 ? -23.460 -24.330 -0.631 1.00 55.91 163 CYS A C 1
ATOM 1285 O O . CYS A 1 163 ? -23.015 -24.042 0.479 1.00 55.91 163 CYS A O 1
ATOM 1287 N N . GLY A 1 164 ? -23.750 -23.388 -1.533 1.00 66.50 164 GLY A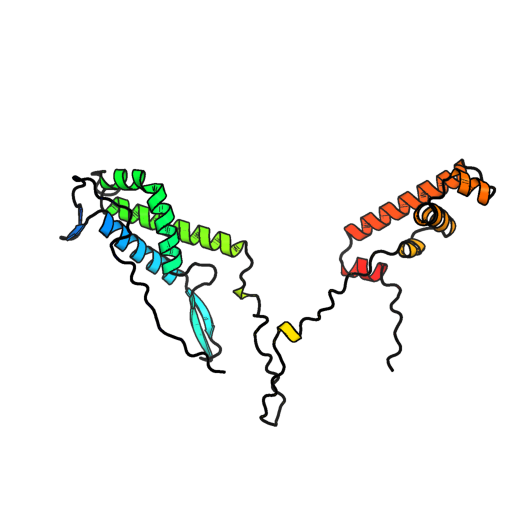 N 1
ATOM 1288 C CA . GLY A 1 164 ? -23.524 -21.956 -1.295 1.00 66.50 164 GLY A CA 1
ATOM 1289 C C . GLY A 1 164 ? -22.061 -21.515 -1.444 1.00 66.50 164 GLY A C 1
ATOM 1290 O O . GLY A 1 164 ? -21.193 -22.271 -1.898 1.00 66.50 164 GLY A O 1
ATOM 1291 N N . THR A 1 165 ? -21.782 -20.257 -1.113 1.00 75.00 165 THR A N 1
ATOM 1292 C CA . THR A 1 165 ? -20.435 -19.667 -1.144 1.00 75.00 165 THR A CA 1
ATOM 1293 C C . THR A 1 165 ? -19.839 -19.562 0.256 1.00 75.00 165 THR A C 1
ATOM 1295 O O . THR A 1 165 ? -20.524 -19.703 1.267 1.00 75.00 165 THR A O 1
ATOM 1298 N N . LEU A 1 166 ? -18.536 -19.292 0.346 1.00 65.81 166 LEU A N 1
ATOM 1299 C CA . LEU A 1 166 ? -17.866 -19.032 1.620 1.00 65.81 166 LEU A CA 1
ATOM 1300 C C . LEU A 1 166 ? -18.552 -17.894 2.405 1.00 65.81 166 LEU A C 1
ATOM 1302 O O . LEU A 1 166 ? -18.569 -17.926 3.635 1.00 65.81 166 LEU A O 1
ATOM 1306 N N . ALA A 1 167 ? -19.170 -16.929 1.713 1.00 68.12 167 ALA A N 1
ATOM 1307 C CA . ALA A 1 167 ? -19.997 -15.890 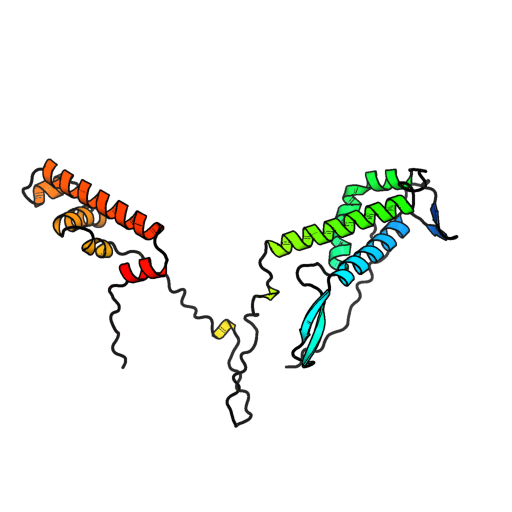2.320 1.00 68.12 167 ALA A CA 1
ATOM 1308 C C . ALA A 1 167 ? -21.136 -16.471 3.172 1.00 68.12 167 ALA A C 1
ATOM 1310 O O . ALA A 1 167 ? -21.368 -15.980 4.272 1.00 68.12 167 ALA A O 1
ATOM 1311 N N . ASP A 1 168 ? -21.777 -17.549 2.718 1.00 68.56 168 ASP A N 1
ATOM 1312 C CA . ASP A 1 168 ? -22.921 -18.171 3.397 1.00 68.56 168 ASP A CA 1
ATOM 1313 C C . ASP A 1 168 ? -22.523 -18.852 4.722 1.00 68.56 168 ASP A C 1
ATOM 1315 O O . ASP A 1 168 ? -23.372 -19.127 5.569 1.00 68.56 168 ASP A O 1
ATOM 1319 N N . THR A 1 169 ? -21.224 -19.098 4.940 1.00 66.81 169 THR A N 1
ATOM 1320 C CA . THR A 1 169 ? -20.697 -19.594 6.229 1.00 66.81 169 THR A CA 1
ATOM 1321 C C . THR A 1 169 ? -20.371 -18.490 7.223 1.00 66.81 169 THR A C 1
ATOM 1323 O O . THR A 1 169 ? -20.128 -18.767 8.403 1.00 66.81 169 THR A O 1
ATOM 1326 N N . ILE A 1 170 ? -20.349 -17.236 6.775 1.00 62.25 170 ILE A N 1
ATOM 1327 C CA . ILE A 1 170 ? -20.130 -16.099 7.656 1.00 62.25 170 ILE A CA 1
ATOM 1328 C C . ILE A 1 170 ? -21.466 -15.781 8.312 1.00 62.25 170 ILE A C 1
ATOM 1330 O O . ILE A 1 170 ? -22.380 -15.265 7.683 1.00 62.25 170 ILE A O 1
ATOM 1334 N N . SER A 1 171 ? -21.573 -16.103 9.599 1.00 58.38 171 SER A N 1
ATOM 1335 C CA . SER A 1 171 ? -22.741 -15.729 10.390 1.00 58.38 171 SER A CA 1
ATOM 1336 C C . SER A 1 171 ? -22.904 -14.205 10.402 1.00 58.38 171 SER A C 1
ATOM 1338 O O . SER A 1 171 ? -21.986 -13.488 10.807 1.00 58.38 171 SER A O 1
ATOM 1340 N N . ASP A 1 172 ? -24.091 -13.721 10.024 1.00 55.69 172 ASP A N 1
ATOM 1341 C CA . ASP A 1 172 ? -24.518 -12.318 10.173 1.00 55.69 172 ASP A CA 1
ATOM 1342 C C . ASP A 1 172 ? -24.561 -11.864 11.642 1.00 55.69 172 ASP A C 1
ATOM 1344 O O . ASP A 1 172 ? -24.716 -10.676 11.950 1.00 55.69 172 ASP A O 1
ATOM 1348 N N . GLU A 1 173 ? -24.401 -12.799 12.578 1.00 49.28 173 GLU A N 1
ATOM 1349 C CA . GLU A 1 173 ? -24.169 -12.485 13.971 1.00 49.28 173 GLU A CA 1
ATOM 1350 C C . GLU A 1 173 ? -22.774 -11.868 14.117 1.00 49.28 173 GLU A C 1
ATOM 1352 O O . GLU A 1 173 ? -21.791 -12.515 14.489 1.00 49.28 173 GLU A O 1
ATOM 1357 N N . ILE A 1 174 ? -22.703 -10.543 13.959 1.00 47.47 174 ILE A N 1
ATOM 1358 C CA . ILE A 1 174 ? -21.852 -9.772 14.856 1.00 47.47 174 ILE A CA 1
ATOM 1359 C C . ILE A 1 174 ? -22.355 -10.168 16.238 1.00 47.47 174 ILE A C 1
ATOM 1361 O O . ILE A 1 174 ? -23.384 -9.667 16.695 1.00 47.47 174 ILE A O 1
ATOM 1365 N N . ALA A 1 175 ? -21.668 -11.114 16.880 1.00 49.19 175 ALA A N 1
ATOM 1366 C CA . ALA A 1 175 ? -21.778 -11.349 18.302 1.00 49.19 175 ALA A CA 1
ATOM 1367 C C . ALA A 1 175 ? -21.339 -10.039 18.950 1.00 49.19 175 ALA A C 1
ATOM 1369 O O . ALA A 1 175 ? -20.173 -9.867 19.304 1.00 49.19 175 ALA A O 1
ATOM 1370 N N . LEU A 1 176 ? -22.254 -9.065 18.983 1.00 43.44 176 LEU A N 1
ATOM 1371 C CA . LEU A 1 176 ? -22.073 -7.802 19.651 1.00 43.44 176 LEU A CA 1
ATOM 1372 C C . LEU A 1 176 ? -21.726 -8.230 21.068 1.00 43.44 176 LEU A C 1
ATOM 1374 O O . LEU A 1 176 ? -22.567 -8.868 21.712 1.00 43.44 176 LEU A O 1
ATOM 1378 N N . PRO A 1 177 ? -20.475 -8.013 21.514 1.00 53.12 177 PRO A N 1
ATOM 1379 C CA . PRO A 1 177 ? -20.084 -8.421 22.845 1.00 53.12 177 PRO A CA 1
ATOM 1380 C C . PRO A 1 177 ? -21.116 -7.807 23.776 1.00 53.12 177 PRO A C 1
ATOM 1382 O O . PRO A 1 177 ? -21.385 -6.607 23.671 1.00 53.12 177 PRO A O 1
ATOM 1385 N N . GLN A 1 178 ? -21.764 -8.655 24.582 1.00 54.91 178 GLN A N 1
ATOM 1386 C CA . GLN A 1 178 ? -22.780 -8.242 25.539 1.00 54.91 178 GLN A CA 1
ATOM 1387 C C . GLN A 1 178 ? -22.315 -6.937 26.179 1.00 54.91 178 GLN A C 1
ATOM 1389 O O . GLN A 1 178 ? -21.234 -6.883 26.769 1.00 54.91 178 GLN A O 1
ATOM 1394 N N . ALA A 1 179 ? -23.081 -5.865 25.960 1.00 58.09 179 ALA A N 1
ATOM 1395 C CA . ALA A 1 179 ? -22.719 -4.570 26.500 1.00 58.09 179 ALA A CA 1
ATOM 1396 C C . ALA A 1 179 ? -22.598 -4.710 28.020 1.00 58.09 179 ALA A C 1
ATOM 1398 O O . ALA A 1 179 ? -23.462 -5.332 28.642 1.00 58.09 179 ALA A O 1
ATOM 1399 N N . PHE A 1 180 ? -21.516 -4.159 28.578 1.00 66.25 180 PHE A N 1
ATOM 1400 C CA . PHE A 1 180 ? -21.274 -4.078 30.017 1.00 66.25 180 PHE A CA 1
ATOM 1401 C C . PHE A 1 180 ? -22.571 -3.725 30.752 1.00 66.25 180 PHE A C 1
ATOM 1403 O O . PHE A 1 180 ? -23.205 -2.710 30.444 1.00 66.25 180 PHE A O 1
ATOM 1410 N N . ARG A 1 181 ? -22.954 -4.575 31.703 1.00 74.94 181 ARG A N 1
ATOM 1411 C CA . ARG A 1 181 ? -24.128 -4.377 32.541 1.00 74.94 181 ARG A CA 1
ATOM 1412 C C . ARG A 1 181 ? -23.674 -3.840 33.885 1.00 74.94 181 ARG A C 1
ATOM 1414 O O . ARG A 1 181 ? -22.658 -4.268 34.426 1.00 74.94 181 ARG A O 1
ATOM 1421 N N . LEU A 1 182 ? -24.412 -2.877 34.434 1.00 76.62 182 LEU A N 1
ATOM 1422 C CA . LEU A 1 182 ? -24.035 -2.285 35.716 1.00 76.62 182 LEU A CA 1
ATOM 1423 C C . LEU A 1 182 ? -24.026 -3.360 36.813 1.00 76.62 182 LEU A C 1
ATOM 1425 O O . LEU A 1 182 ? -23.190 -3.307 37.705 1.00 76.62 182 LEU A O 1
ATOM 1429 N N . GLU A 1 183 ? -24.890 -4.367 36.682 1.00 82.81 183 GLU A N 1
ATOM 1430 C CA . GLU A 1 183 ? -25.016 -5.543 37.543 1.00 82.81 183 GLU A CA 1
ATOM 1431 C C . GLU A 1 183 ? -23.724 -6.370 37.647 1.00 82.81 183 GLU A C 1
ATOM 1433 O O . GLU A 1 183 ? -23.488 -6.981 38.688 1.00 82.81 183 GLU A O 1
ATOM 1438 N N . ASP A 1 184 ? -22.843 -6.324 36.641 1.00 79.12 184 ASP A N 1
ATOM 1439 C CA . ASP A 1 184 ? -21.556 -7.036 36.656 1.00 79.12 184 ASP A CA 1
ATOM 1440 C C . ASP A 1 184 ? -20.620 -6.513 37.763 1.00 79.12 184 ASP A C 1
ATOM 1442 O O . ASP A 1 184 ? -19.693 -7.199 38.186 1.00 79.12 184 ASP A O 1
ATOM 1446 N N . LEU A 1 185 ? -20.872 -5.303 38.280 1.00 80.62 185 LEU A N 1
ATOM 1447 C CA . LEU A 1 185 ? -20.126 -4.725 39.400 1.00 80.62 185 LEU A CA 1
ATOM 1448 C C . LEU A 1 185 ? -20.532 -5.286 40.770 1.00 80.62 185 LEU A C 1
ATOM 1450 O O . LEU A 1 185 ? -19.842 -5.000 41.750 1.00 80.62 185 LEU A O 1
ATOM 1454 N N . GLN A 1 186 ? -21.621 -6.060 40.876 1.00 83.81 186 GLN A N 1
ATOM 1455 C CA . GLN A 1 186 ? -22.089 -6.594 42.163 1.00 83.81 186 GLN A CA 1
ATOM 1456 C C . GLN A 1 186 ? -21.068 -7.523 42.829 1.00 83.81 186 GLN A C 1
ATOM 1458 O O . GLN A 1 186 ? -20.998 -7.553 44.055 1.00 83.81 186 GLN A O 1
ATOM 1463 N N . SER A 1 187 ? -20.249 -8.247 42.057 1.00 82.38 187 SER A N 1
ATOM 1464 C CA . SER A 1 187 ? -19.198 -9.114 42.614 1.00 82.38 187 SER A CA 1
ATOM 1465 C C . SER A 1 187 ? -18.034 -8.336 43.234 1.00 82.38 187 SER A C 1
ATOM 1467 O O . SER A 1 187 ? -17.284 -8.886 44.036 1.00 82.38 187 SER A O 1
ATOM 1469 N N . GLU A 1 188 ? -17.874 -7.061 42.874 1.00 85.38 188 GLU A N 1
ATOM 1470 C CA . GLU A 1 188 ? -16.684 -6.263 43.189 1.00 85.38 188 GLU A CA 1
ATOM 1471 C C . GLU A 1 188 ? -16.853 -5.352 44.405 1.00 85.38 188 GLU A C 1
ATOM 1473 O O . GLU A 1 188 ? -15.886 -4.755 44.891 1.00 85.38 188 GLU A O 1
ATOM 1478 N N . MET A 1 189 ? -18.082 -5.181 44.886 1.00 89.12 189 MET A N 1
ATOM 1479 C CA . MET A 1 189 ? -18.411 -4.230 45.943 1.00 89.12 189 MET A CA 1
ATOM 1480 C C . MET A 1 189 ? -19.514 -4.765 46.854 1.00 89.12 189 MET A C 1
ATOM 1482 O O . MET A 1 189 ? -20.180 -5.744 46.537 1.00 89.12 189 MET A O 1
ATOM 1486 N N . SER A 1 190 ? -19.688 -4.151 48.023 1.00 90.44 190 SER A N 1
ATOM 1487 C CA . SER A 1 190 ? -20.781 -4.539 48.914 1.00 90.44 190 SER A CA 1
ATOM 1488 C C . SER A 1 190 ? -22.137 -4.162 48.310 1.00 90.44 190 SER A C 1
ATOM 1490 O O . SER A 1 190 ? -22.233 -3.257 47.479 1.00 90.44 190 SER A O 1
ATOM 1492 N N . ALA A 1 191 ? -23.208 -4.810 48.774 1.00 88.44 191 ALA A N 1
ATOM 1493 C CA . ALA A 1 191 ? -24.570 -4.469 48.360 1.00 88.44 191 ALA A CA 1
ATOM 1494 C C . ALA A 1 191 ? -24.902 -2.985 48.616 1.00 88.44 191 ALA A C 1
ATOM 1496 O O . ALA A 1 191 ? -25.573 -2.344 47.813 1.00 88.44 191 ALA A O 1
ATOM 1497 N N . GLU A 1 192 ? -24.383 -2.408 49.703 1.00 88.44 192 GLU A N 1
ATOM 1498 C CA . GLU A 1 192 ? -24.568 -0.992 50.033 1.00 88.44 192 GLU A CA 1
ATOM 1499 C C . GLU A 1 192 ? -23.846 -0.065 49.050 1.00 88.44 192 GLU A C 1
ATOM 1501 O O . GLU A 1 192 ? -24.437 0.910 48.581 1.00 88.44 192 GLU A O 1
ATOM 1506 N N . GLU A 1 193 ? -22.592 -0.381 48.711 1.00 90.81 193 GLU A N 1
ATOM 1507 C CA . GLU A 1 193 ? -21.801 0.344 47.712 1.00 90.81 193 GLU A CA 1
ATOM 1508 C C . GLU A 1 193 ? -22.462 0.275 46.333 1.00 90.81 193 GLU A C 1
ATOM 1510 O O . GLU A 1 193 ? -22.592 1.301 45.659 1.00 90.81 193 GLU A O 1
ATOM 1515 N N . PHE A 1 194 ? -22.930 -0.916 45.952 1.00 91.00 194 PHE A N 1
ATOM 1516 C CA . PHE A 1 194 ? -23.646 -1.136 44.704 1.00 91.00 194 PHE A CA 1
ATOM 1517 C C . PHE A 1 194 ? -24.940 -0.329 44.657 1.00 91.00 194 PHE A C 1
ATOM 1519 O O . PHE A 1 194 ? -25.165 0.387 43.688 1.00 91.00 194 PHE A O 1
ATOM 1526 N N . ASN A 1 195 ? -25.757 -0.368 45.712 1.00 88.81 195 ASN A N 1
ATOM 1527 C CA . ASN A 1 195 ? -27.022 0.361 45.756 1.00 88.81 195 ASN A CA 1
ATOM 1528 C C . ASN A 1 195 ? -26.810 1.876 45.657 1.00 88.81 195 ASN A C 1
ATOM 1530 O O . ASN A 1 195 ? -27.501 2.532 44.886 1.00 88.81 195 ASN A O 1
ATOM 1534 N N . VAL A 1 196 ? -25.833 2.447 46.379 1.00 89.44 196 VAL A N 1
ATOM 1535 C CA . VAL A 1 196 ? -25.503 3.883 46.246 1.00 89.44 196 VAL A CA 1
ATOM 1536 C C . VAL A 1 196 ? -25.099 4.223 44.809 1.00 89.44 196 VAL A C 1
ATOM 1538 O O . VAL A 1 196 ? -25.536 5.237 44.261 1.00 89.44 196 VAL A O 1
ATOM 1541 N N . LEU A 1 197 ? -24.266 3.384 44.187 1.00 88.94 197 LEU A N 1
ATOM 1542 C CA . LEU A 1 197 ? -23.811 3.598 42.817 1.00 88.94 197 LEU A CA 1
ATOM 1543 C C . LEU A 1 197 ? -24.974 3.486 41.821 1.00 88.94 197 LEU A C 1
ATOM 1545 O O . LEU A 1 197 ? -25.163 4.396 41.015 1.00 88.94 197 LEU A O 1
ATOM 1549 N N . TYR A 1 198 ? -25.768 2.420 41.920 1.00 88.69 198 TYR A N 1
ATOM 1550 C CA . TYR A 1 198 ? -26.918 2.136 41.068 1.00 88.69 198 TYR A CA 1
ATOM 1551 C C . TYR A 1 198 ? -27.961 3.247 41.147 1.00 88.69 198 TYR A C 1
ATOM 1553 O O . TYR A 1 198 ? -28.373 3.764 40.117 1.00 88.69 198 TYR A O 1
ATOM 1561 N N . GLU A 1 199 ? -28.345 3.689 42.344 1.00 86.12 199 GLU A N 1
ATOM 1562 C CA . GLU A 1 199 ? -29.340 4.755 42.493 1.00 86.12 199 GLU A CA 1
ATOM 1563 C C . GLU A 1 199 ? -28.826 6.099 41.974 1.00 86.12 199 GLU A C 1
ATOM 1565 O O . GLU A 1 199 ? -29.572 6.832 41.321 1.00 86.12 199 GLU A O 1
ATOM 1570 N N . SER A 1 200 ? -27.533 6.390 42.152 1.00 85.69 200 SER A N 1
ATOM 1571 C CA . SER A 1 200 ? -26.936 7.598 41.575 1.00 85.69 200 SER A CA 1
ATOM 1572 C C . SER A 1 200 ? -26.903 7.577 40.040 1.00 85.69 200 SER A C 1
ATOM 1574 O O . SER A 1 200 ? -27.106 8.614 39.415 1.00 85.69 200 SER A O 1
ATOM 1576 N N . PHE A 1 201 ? -26.678 6.410 39.421 1.00 81.94 201 PHE A N 1
ATOM 1577 C CA . PHE A 1 201 ? -26.568 6.266 37.964 1.00 81.94 201 PHE A CA 1
ATOM 1578 C C . PHE A 1 201 ? -27.924 6.082 37.270 1.00 81.94 201 PHE A C 1
ATOM 1580 O O . PHE A 1 201 ? -28.162 6.702 36.238 1.00 81.94 201 PHE A O 1
ATOM 1587 N N . ALA A 1 202 ? -28.802 5.240 37.816 1.00 81.50 202 ALA A N 1
ATOM 1588 C CA . ALA A 1 202 ? -30.082 4.879 37.210 1.00 81.50 202 ALA A CA 1
ATOM 1589 C C . ALA A 1 202 ? -31.188 5.895 37.519 1.00 81.50 202 ALA A C 1
ATOM 1591 O O . ALA A 1 202 ? -32.019 6.175 36.660 1.00 81.50 202 ALA A O 1
ATOM 1592 N N . LYS A 1 203 ? -31.204 6.450 38.739 1.00 79.94 203 LYS A N 1
ATOM 1593 C CA . LYS A 1 203 ? -32.246 7.386 39.194 1.00 79.94 203 LYS A CA 1
ATOM 1594 C C . LYS A 1 203 ? -31.762 8.838 39.263 1.00 79.94 203 LYS A C 1
ATOM 1596 O O . LYS A 1 203 ? -32.574 9.730 39.477 1.00 79.94 203 LYS A O 1
ATOM 1601 N N . GLY A 1 204 ? -30.459 9.086 39.098 1.00 82.88 204 GLY A N 1
ATOM 1602 C CA . GLY A 1 204 ? -29.872 10.422 39.241 1.00 82.88 204 GLY A CA 1
ATOM 1603 C C . GLY A 1 204 ? -29.867 10.943 40.682 1.00 82.88 204 GLY A C 1
ATOM 1604 O O . GLY A 1 204 ? -29.723 12.148 40.883 1.00 82.88 204 GLY A O 1
ATOM 1605 N N . ALA A 1 205 ? -30.033 10.059 41.673 1.00 87.31 205 ALA A N 1
ATOM 1606 C CA . ALA A 1 205 ? -30.161 10.442 43.073 1.00 87.31 205 ALA A CA 1
ATOM 1607 C C . ALA A 1 205 ? -28.875 11.102 43.594 1.00 87.31 205 ALA A C 1
ATOM 1609 O O . ALA A 1 205 ? -27.755 10.611 43.402 1.00 87.31 205 ALA A O 1
ATOM 1610 N N . THR A 1 206 ? -29.032 12.225 44.283 1.00 88.88 206 THR A N 1
ATOM 1611 C CA . THR A 1 206 ? -27.924 12.932 44.920 1.00 88.88 206 THR A CA 1
ATOM 1612 C C . THR A 1 206 ? -27.537 12.264 46.240 1.00 88.88 206 THR A C 1
ATOM 1614 O O . THR A 1 206 ? -28.350 11.638 46.911 1.00 88.88 206 THR A O 1
ATOM 1617 N N . ILE A 1 207 ? -26.291 12.459 46.691 1.00 87.06 207 ILE A N 1
ATOM 1618 C CA . ILE A 1 207 ? -25.827 11.966 48.008 1.00 87.06 207 ILE A CA 1
ATOM 1619 C C . ILE A 1 207 ? -26.727 12.477 49.145 1.00 87.06 207 ILE A C 1
ATOM 1621 O O . ILE A 1 207 ? -26.885 11.811 50.163 1.00 87.06 207 ILE A O 1
ATOM 1625 N N . ARG A 1 208 ? -27.310 13.669 48.976 1.00 85.94 208 ARG A N 1
ATOM 1626 C CA . ARG A 1 208 ? -28.239 14.253 49.939 1.00 85.94 208 ARG A CA 1
ATOM 1627 C C . ARG A 1 208 ? -29.537 13.453 50.020 1.00 85.94 208 ARG A C 1
ATOM 1629 O O . ARG A 1 208 ? -29.925 13.106 51.125 1.00 85.94 208 ARG A O 1
ATOM 1636 N N . GLU A 1 209 ? -30.167 13.179 48.883 1.00 87.00 209 GLU A N 1
ATOM 1637 C CA . GLU A 1 209 ? -31.415 12.407 48.818 1.00 87.00 209 GLU A CA 1
ATOM 1638 C C . GLU A 1 209 ? -31.191 10.984 49.332 1.00 87.00 209 GLU A C 1
ATOM 1640 O O . GLU A 1 209 ? -31.939 10.519 50.180 1.00 87.00 209 GLU A O 1
ATOM 1645 N N . LEU A 1 210 ? -30.080 10.352 48.945 1.00 87.69 210 LEU A N 1
ATOM 1646 C CA . LEU A 1 210 ? -29.717 9.017 49.426 1.00 87.69 210 LEU A CA 1
ATOM 1647 C C . LEU A 1 210 ? -29.476 8.970 50.942 1.00 87.69 210 LEU A C 1
ATOM 1649 O O . LEU A 1 210 ? -29.801 7.977 51.584 1.00 87.69 210 LEU A O 1
ATOM 1653 N N . ALA A 1 211 ? -28.902 10.024 51.527 1.00 88.00 211 ALA A N 1
ATOM 1654 C CA . ALA A 1 211 ? -28.730 10.127 52.976 1.00 88.00 211 ALA A CA 1
ATOM 1655 C C . ALA A 1 211 ? -30.068 10.336 53.702 1.00 88.00 211 ALA A C 1
ATOM 1657 O O . ALA A 1 211 ? -30.305 9.717 54.735 1.00 88.00 211 ALA A O 1
ATOM 1658 N N . GLU A 1 212 ? -30.953 11.163 53.139 1.00 87.44 212 GLU A N 1
ATOM 1659 C CA . GLU A 1 212 ? -32.292 11.418 53.680 1.00 87.44 212 GLU A CA 1
ATOM 1660 C C . GLU A 1 212 ? -33.185 10.160 53.607 1.00 87.44 212 GLU A C 1
ATOM 1662 O O . GLU A 1 212 ? -33.854 9.842 54.587 1.00 87.44 212 GLU A O 1
ATOM 1667 N N . GLU A 1 213 ? -33.132 9.390 52.514 1.00 86.44 213 GLU A N 1
ATOM 1668 C CA . GLU A 1 213 ? -33.878 8.128 52.348 1.00 86.44 213 GLU A CA 1
ATOM 1669 C C . GLU A 1 213 ? -33.398 7.010 53.283 1.00 86.44 213 GLU A C 1
ATOM 1671 O O . GLU A 1 213 ? -34.196 6.190 53.736 1.00 86.44 213 GLU A O 1
ATOM 1676 N N . ARG A 1 214 ? -32.096 6.972 53.585 1.00 83.56 214 ARG A N 1
ATOM 1677 C CA . ARG A 1 214 ? -31.481 5.928 54.423 1.00 83.56 214 ARG A CA 1
ATOM 1678 C C . ARG A 1 214 ? -31.474 6.262 55.912 1.00 83.56 214 ARG A C 1
ATOM 1680 O O . ARG A 1 214 ? -31.190 5.388 56.722 1.00 83.56 214 ARG A O 1
ATOM 1687 N N . GLY A 1 215 ? -31.784 7.507 56.280 1.00 85.25 215 GLY A N 1
ATOM 1688 C CA . GLY A 1 215 ? -31.636 7.992 57.655 1.00 85.25 215 GLY A CA 1
ATOM 1689 C C . GLY A 1 215 ? -30.174 8.132 58.100 1.00 85.25 215 GLY A C 1
ATOM 1690 O O . GLY A 1 215 ? -29.905 8.192 59.298 1.00 85.25 215 GLY A O 1
ATOM 1691 N N . ASP A 1 216 ? -29.244 8.199 57.145 1.00 88.81 216 ASP A N 1
ATOM 1692 C CA . ASP A 1 216 ? -27.800 8.260 57.375 1.00 88.81 216 ASP A CA 1
ATOM 1693 C C . ASP A 1 216 ? -27.261 9.691 57.255 1.00 88.81 216 ASP A C 1
ATOM 1695 O O . ASP A 1 216 ? -27.903 10.609 56.734 1.00 88.81 216 ASP A O 1
ATOM 1699 N N . THR A 1 217 ? -26.019 9.908 57.695 1.00 89.81 217 THR A N 1
ATOM 1700 C CA . THR A 1 217 ? -25.359 11.195 57.461 1.00 89.81 217 THR A CA 1
ATOM 1701 C C . THR A 1 217 ? -24.855 11.305 56.019 1.00 89.81 217 THR A C 1
ATOM 1703 O O . THR A 1 217 ? -24.354 10.349 55.421 1.00 89.81 217 THR A O 1
ATOM 1706 N N . ARG A 1 218 ? -24.886 12.522 55.455 1.00 89.19 218 ARG A N 1
ATOM 1707 C CA . ARG A 1 218 ? -24.316 12.800 54.118 1.00 89.19 218 ARG A CA 1
ATOM 1708 C C . ARG A 1 218 ? -22.840 12.414 54.007 1.00 89.19 218 ARG A C 1
ATOM 1710 O O . ARG A 1 218 ? -22.379 12.073 52.921 1.00 89.19 218 ARG A O 1
ATOM 1717 N N . ALA A 1 219 ? -22.097 12.508 55.109 1.00 88.25 219 ALA A N 1
ATOM 1718 C CA . ALA A 1 219 ? -20.684 12.156 55.147 1.00 88.25 219 ALA A CA 1
ATOM 1719 C C . ALA A 1 219 ? -20.479 10.643 54.995 1.00 88.25 219 ALA A C 1
ATOM 1721 O O . ALA A 1 219 ? -19.573 10.224 54.274 1.00 88.25 219 ALA A O 1
ATOM 1722 N N . ASP A 1 220 ? -21.335 9.834 55.619 1.00 87.88 220 ASP A N 1
ATOM 1723 C CA . ASP A 1 220 ? -21.250 8.376 55.551 1.00 87.88 220 ASP A CA 1
ATOM 1724 C C . ASP A 1 220 ? -21.669 7.856 54.174 1.00 87.88 220 ASP A C 1
ATOM 1726 O O . ASP A 1 220 ? -20.895 7.140 53.535 1.00 87.88 220 ASP A O 1
ATOM 1730 N N . VAL A 1 221 ? -22.796 8.331 53.631 1.00 88.38 221 VAL A N 1
ATOM 1731 C CA . VAL A 1 221 ? -23.213 7.999 52.254 1.00 88.38 221 VAL A CA 1
ATOM 1732 C C . VAL A 1 221 ? -22.187 8.491 51.230 1.00 88.38 221 VAL A C 1
ATOM 1734 O O . VAL A 1 221 ? -21.866 7.788 50.271 1.00 88.38 221 VAL A O 1
ATOM 1737 N N . GLY A 1 222 ? -21.598 9.670 51.450 1.00 87.00 222 GLY A N 1
ATOM 1738 C CA . GLY A 1 222 ? -20.514 10.190 50.617 1.00 87.00 222 GLY A CA 1
ATOM 1739 C C . GLY A 1 222 ? -19.263 9.305 50.636 1.00 87.00 222 GLY A C 1
ATOM 1740 O O . GLY A 1 222 ? -18.646 9.093 49.589 1.00 87.00 222 GLY A O 1
ATOM 1741 N N . ARG A 1 223 ? -18.909 8.736 51.797 1.00 91.00 223 ARG A N 1
ATOM 1742 C CA . ARG A 1 223 ? -17.789 7.792 51.937 1.00 91.00 223 ARG A CA 1
ATOM 1743 C C . ARG A 1 223 ? -18.062 6.491 51.179 1.00 91.00 223 ARG A C 1
ATOM 1745 O O . ARG A 1 223 ? -17.187 6.031 50.443 1.00 91.00 223 ARG A O 1
ATOM 1752 N N . ILE A 1 224 ? -19.276 5.950 51.296 1.00 91.50 224 ILE A N 1
ATOM 1753 C CA . ILE A 1 224 ? -19.716 4.748 50.569 1.00 91.50 224 ILE A CA 1
ATOM 1754 C C . ILE A 1 224 ? -19.675 5.000 49.055 1.00 91.50 224 ILE A C 1
ATOM 1756 O O . ILE A 1 224 ? -19.073 4.223 48.315 1.00 91.50 224 ILE A O 1
ATOM 1760 N N . ALA A 1 225 ? -20.207 6.135 48.589 1.00 89.38 225 ALA A N 1
ATOM 1761 C CA . ALA A 1 225 ? -20.184 6.518 47.176 1.00 89.38 225 ALA A CA 1
ATOM 1762 C C . ALA A 1 225 ? -18.753 6.641 46.621 1.00 89.38 225 ALA A C 1
ATOM 1764 O O . ALA A 1 225 ? -18.471 6.212 45.499 1.00 89.38 225 ALA A O 1
ATOM 1765 N N . ALA A 1 226 ? -17.833 7.230 47.392 1.00 90.19 226 ALA A N 1
ATOM 1766 C CA . ALA A 1 226 ? -16.432 7.363 47.000 1.00 90.19 226 ALA A CA 1
ATOM 1767 C C . ALA A 1 226 ? -15.725 5.999 46.909 1.00 90.19 226 ALA A C 1
ATOM 1769 O O . ALA A 1 226 ? -14.967 5.759 45.960 1.00 90.19 226 ALA A O 1
ATOM 1770 N N . SER A 1 227 ? -16.005 5.096 47.854 1.00 91.94 227 SER A N 1
ATOM 1771 C CA . SER A 1 227 ? -15.507 3.717 47.829 1.00 91.94 227 SER A CA 1
ATOM 1772 C C . SER A 1 227 ? -16.024 2.963 46.599 1.00 91.94 227 SER A C 1
ATOM 1774 O O . SER A 1 227 ? -15.221 2.467 45.802 1.00 91.94 227 SER A O 1
ATOM 1776 N N . ALA A 1 228 ? -17.341 2.990 46.360 1.00 91.06 228 ALA A N 1
ATOM 1777 C CA . ALA A 1 228 ? -17.990 2.347 45.216 1.00 91.06 228 ALA A CA 1
ATOM 1778 C C . ALA A 1 228 ? -17.413 2.830 43.874 1.00 91.06 228 ALA A C 1
ATOM 1780 O O . ALA A 1 228 ? -17.016 2.026 43.028 1.00 91.06 228 ALA A O 1
ATOM 1781 N N . LYS A 1 229 ? -17.256 4.152 43.701 1.00 90.44 229 LYS A N 1
ATOM 1782 C CA . LYS A 1 229 ? -16.635 4.748 42.502 1.00 90.44 229 LYS A CA 1
ATOM 1783 C C . LYS A 1 229 ? -15.193 4.292 42.297 1.00 90.44 229 LYS A C 1
ATOM 1785 O O . LYS A 1 229 ? -14.765 4.083 41.162 1.00 90.44 229 LYS A O 1
ATOM 1790 N N . THR A 1 230 ? -14.430 4.156 43.379 1.00 91.94 230 THR A N 1
ATOM 1791 C CA . THR A 1 230 ? -13.031 3.716 43.310 1.00 91.94 230 THR A CA 1
ATOM 1792 C C . THR A 1 230 ? -12.935 2.251 42.890 1.00 91.94 230 THR A C 1
ATOM 1794 O O . THR A 1 230 ? -12.111 1.921 42.036 1.00 91.94 230 THR A O 1
ATOM 1797 N N . LYS A 1 231 ? -13.793 1.383 43.438 1.00 91.62 231 LYS A N 1
ATOM 1798 C CA . LYS A 1 231 ? -13.863 -0.039 43.069 1.00 91.62 231 LYS A CA 1
ATOM 1799 C C . LYS A 1 231 ? -14.299 -0.225 41.617 1.00 91.62 231 LYS A C 1
ATOM 1801 O O . LYS A 1 231 ? -13.582 -0.870 40.858 1.00 91.62 231 LYS A O 1
ATOM 1806 N N . ALA A 1 232 ? -15.364 0.460 41.196 1.00 87.94 232 ALA A N 1
ATOM 1807 C CA . ALA A 1 232 ? -15.813 0.452 39.804 1.00 87.94 232 ALA A CA 1
ATOM 1808 C C . ALA A 1 232 ? -14.704 0.907 38.839 1.00 87.94 232 ALA A C 1
ATOM 1810 O O . ALA A 1 232 ? -14.464 0.273 37.815 1.00 87.94 232 ALA A O 1
ATOM 1811 N N . ARG A 1 233 ? -13.955 1.966 39.186 1.00 88.88 233 ARG A N 1
ATOM 1812 C CA . ARG A 1 233 ? -12.818 2.429 38.376 1.00 88.88 233 ARG A CA 1
ATOM 1813 C C . ARG A 1 233 ? -11.732 1.363 38.239 1.00 88.88 233 ARG A C 1
ATOM 1815 O O . ARG A 1 233 ? -11.265 1.139 37.127 1.00 88.88 233 ARG A O 1
ATOM 1822 N N . LYS A 1 234 ? -11.324 0.732 39.345 1.00 89.25 234 LYS A N 1
ATOM 1823 C CA . LYS A 1 234 ? -10.291 -0.317 39.333 1.00 89.25 234 LYS A CA 1
ATOM 1824 C C . LYS A 1 234 ? -10.712 -1.507 38.480 1.00 89.25 234 LYS A C 1
ATOM 1826 O O . LYS A 1 234 ? -9.902 -2.013 37.713 1.00 89.25 234 LYS A O 1
ATOM 1831 N N . TRP A 1 235 ? -11.972 -1.908 38.583 1.00 86.12 235 TRP A N 1
ATOM 1832 C CA . TRP A 1 235 ? -12.508 -3.013 37.803 1.00 86.12 235 TRP A CA 1
ATOM 1833 C C . TRP A 1 235 ? -12.583 -2.688 36.303 1.00 86.12 235 TRP A C 1
ATOM 1835 O O . TRP A 1 235 ? -12.119 -3.470 35.480 1.00 86.12 235 TRP A O 1
ATOM 1845 N N . ILE A 1 236 ? -13.028 -1.482 35.930 1.00 84.06 236 ILE A N 1
ATOM 1846 C CA . ILE A 1 236 ? -12.994 -1.013 34.531 1.00 84.06 236 ILE A CA 1
ATOM 1847 C C . ILE A 1 236 ? -11.551 -0.950 34.001 1.00 84.06 236 ILE A C 1
ATOM 1849 O O . ILE A 1 236 ? -11.283 -1.302 32.852 1.00 84.06 236 ILE A O 1
ATOM 1853 N N . GLU A 1 237 ? -10.602 -0.489 34.817 1.00 85.88 237 GLU A N 1
ATOM 1854 C CA . GLU A 1 237 ? -9.186 -0.449 34.445 1.00 85.88 237 GLU A CA 1
ATOM 1855 C C . GLU A 1 237 ? -8.603 -1.856 34.266 1.00 85.88 237 GLU A C 1
ATOM 1857 O O . GLU A 1 237 ? -7.829 -2.080 33.333 1.00 85.88 237 GLU A O 1
ATOM 1862 N N . TRP A 1 238 ? -9.010 -2.806 35.109 1.00 85.94 238 TRP A N 1
ATOM 1863 C CA . TRP A 1 238 ? -8.674 -4.215 34.954 1.00 85.94 238 TRP A CA 1
ATOM 1864 C C . TRP A 1 238 ? -9.238 -4.780 33.646 1.00 85.94 238 TRP A C 1
ATOM 1866 O O . TRP A 1 238 ? -8.468 -5.326 32.859 1.00 85.94 238 TRP A O 1
ATOM 1876 N N . LEU A 1 239 ? -10.523 -4.555 33.347 1.00 79.25 239 LEU A N 1
ATOM 1877 C CA . LEU A 1 239 ? -11.152 -5.002 32.097 1.00 79.25 239 LEU A CA 1
ATOM 1878 C C . LEU A 1 239 ? -10.430 -4.487 30.849 1.00 79.25 239 LEU A C 1
ATOM 1880 O O . LEU A 1 239 ? -10.280 -5.222 29.879 1.00 79.25 239 LEU A O 1
ATOM 1884 N N . ARG A 1 240 ? -9.937 -3.243 30.871 1.00 79.25 240 ARG A N 1
ATOM 1885 C CA . ARG A 1 240 ? -9.172 -2.668 29.749 1.00 79.25 240 ARG A CA 1
ATOM 1886 C C . ARG A 1 240 ? -7.818 -3.335 29.521 1.00 79.25 240 ARG A C 1
ATOM 1888 O O . ARG A 1 240 ? -7.275 -3.223 28.426 1.00 79.25 240 ARG A O 1
ATOM 1895 N N . ARG A 1 241 ? -7.234 -3.942 30.556 1.00 82.75 241 ARG A N 1
ATOM 1896 C CA . ARG A 1 241 ? -5.904 -4.570 30.505 1.00 82.75 241 ARG A CA 1
ATOM 1897 C C . ARG A 1 241 ? -5.964 -6.092 30.408 1.00 82.75 241 ARG A C 1
ATOM 1899 O O . ARG A 1 241 ? -4.966 -6.700 30.030 1.00 82.75 241 ARG A O 1
ATOM 1906 N N . ALA A 1 242 ? -7.086 -6.703 30.776 1.00 77.12 242 ALA A N 1
ATOM 1907 C CA . ALA A 1 242 ? -7.252 -8.147 30.769 1.00 77.12 242 ALA A CA 1
ATOM 1908 C C . ALA A 1 242 ? -7.299 -8.703 29.328 1.00 77.12 242 ALA A C 1
ATOM 1910 O O . ALA A 1 242 ? -7.870 -8.067 28.439 1.00 77.12 242 ALA A O 1
ATOM 1911 N N . PRO A 1 243 ? -6.744 -9.905 29.075 1.00 76.88 243 PRO A N 1
ATOM 1912 C CA . PRO A 1 243 ? -6.958 -10.621 27.821 1.00 76.88 243 PRO A CA 1
ATOM 1913 C C . PRO A 1 243 ? -8.450 -10.855 27.565 1.00 76.88 243 PRO A C 1
ATOM 1915 O O . PRO A 1 243 ? -9.198 -11.163 28.494 1.00 76.88 243 PRO A O 1
ATOM 1918 N N . GLU A 1 244 ? -8.874 -10.806 26.302 1.00 71.19 244 GLU A N 1
ATOM 1919 C CA . GLU A 1 244 ? -10.292 -10.890 25.919 1.00 71.19 244 GLU A CA 1
ATOM 1920 C C . GLU A 1 244 ? -11.012 -12.115 26.513 1.00 71.19 244 GLU A C 1
ATOM 1922 O O . GLU A 1 244 ? -12.119 -12.000 27.033 1.00 71.19 244 GLU A O 1
ATOM 1927 N N . LYS A 1 245 ? -10.356 -13.283 26.522 1.00 72.81 245 LYS A N 1
ATOM 1928 C CA . LYS A 1 245 ? -10.904 -14.516 27.115 1.00 72.81 245 LYS A CA 1
ATOM 1929 C C . LYS A 1 245 ? -11.197 -14.377 28.614 1.00 72.81 245 LYS A C 1
ATOM 1931 O O . LYS A 1 245 ? -12.191 -14.911 29.096 1.00 72.81 245 LYS A O 1
ATOM 1936 N N . GLN A 1 246 ? -10.341 -13.663 29.342 1.00 73.31 246 GLN A N 1
ATOM 1937 C CA . GLN A 1 246 ? -10.453 -13.482 30.788 1.00 73.31 246 GLN A CA 1
ATOM 1938 C C . GLN A 1 246 ? -11.507 -12.427 31.143 1.00 73.31 246 GLN A C 1
ATOM 1940 O O . GLN A 1 246 ? -12.292 -12.642 32.062 1.00 73.31 246 GLN A O 1
ATOM 1945 N N . ALA A 1 247 ? -11.576 -11.332 30.380 1.00 69.44 247 ALA A N 1
ATOM 1946 C CA . ALA A 1 247 ? -12.631 -10.330 30.522 1.00 69.44 247 ALA A CA 1
ATOM 1947 C C . ALA A 1 247 ? -14.020 -10.936 30.250 1.00 69.44 247 ALA A C 1
ATOM 1949 O O . ALA A 1 247 ? -14.950 -10.729 31.027 1.00 69.44 247 ALA A O 1
ATOM 1950 N N . ARG A 1 248 ? -14.145 -11.760 29.197 1.00 67.81 248 ARG A N 1
ATOM 1951 C CA . ARG A 1 248 ? -15.396 -12.460 28.860 1.00 67.81 248 ARG A CA 1
ATOM 1952 C C . ARG A 1 248 ? -15.859 -13.395 29.973 1.00 67.81 248 ARG A C 1
ATOM 1954 O O . ARG A 1 248 ? -17.018 -13.324 30.351 1.00 67.81 248 ARG A O 1
ATOM 1961 N N . ALA A 1 249 ? -14.972 -14.217 30.534 1.00 65.00 249 ALA A N 1
ATOM 1962 C CA . ALA A 1 249 ? -15.331 -15.120 31.631 1.00 65.00 249 ALA A CA 1
ATOM 1963 C C . ALA A 1 249 ? -15.840 -14.382 32.884 1.00 65.00 249 ALA A C 1
ATOM 1965 O O . ALA A 1 249 ? -16.647 -14.928 33.626 1.00 65.00 249 ALA A O 1
ATOM 1966 N N . HIS A 1 250 ? -15.384 -13.146 33.108 1.00 65.75 250 HIS A N 1
ATOM 1967 C CA . HIS A 1 250 ? -15.761 -12.346 34.273 1.00 65.75 250 HIS A CA 1
ATOM 1968 C C . HIS A 1 250 ? -17.079 -11.572 34.090 1.00 65.75 250 HIS A C 1
ATOM 1970 O O . HIS A 1 250 ? -17.740 -11.262 35.075 1.00 65.75 250 HIS A O 1
ATOM 1976 N N . ILE A 1 251 ? -17.452 -11.260 32.844 1.00 66.31 251 ILE A N 1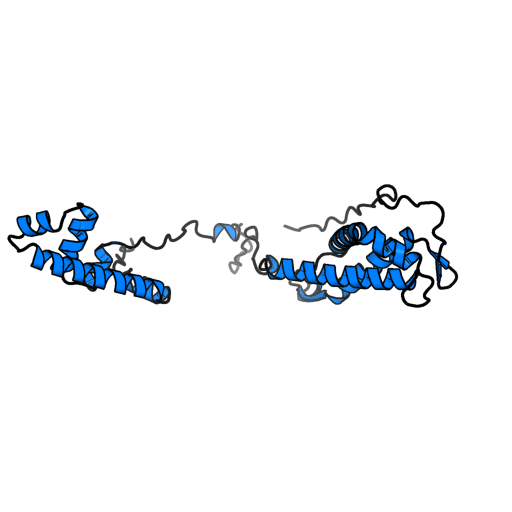
ATOM 1977 C CA . ILE A 1 251 ? -18.726 -10.611 32.479 1.00 66.31 251 ILE A CA 1
ATOM 1978 C C . ILE A 1 251 ? -19.816 -11.672 32.215 1.00 66.31 251 ILE A C 1
ATOM 1980 O O . ILE A 1 251 ? -20.991 -11.477 32.507 1.00 66.31 251 ILE A O 1
ATOM 1984 N N . SER A 1 252 ? -19.441 -12.843 31.692 1.00 53.78 252 SER A N 1
ATOM 1985 C CA . SER A 1 252 ? -20.360 -13.937 31.351 1.00 53.78 252 SER A CA 1
ATOM 1986 C C . SER A 1 252 ? -20.629 -14.866 32.539 1.00 53.78 252 SER A C 1
ATOM 1988 O O . SER A 1 252 ? -20.245 -16.033 32.519 1.00 53.78 252 SER A O 1
ATOM 1990 N N . LEU A 1 253 ? -21.330 -14.378 33.565 1.00 48.81 253 LEU A N 1
ATOM 1991 C CA . LEU A 1 253 ? -21.930 -15.252 34.589 1.00 48.81 253 LEU A CA 1
ATOM 1992 C C . LEU A 1 253 ? -23.344 -15.739 34.226 1.00 48.81 253 LEU A C 1
ATOM 1994 O O . LEU A 1 253 ? -23.918 -16.551 34.945 1.00 48.81 253 LEU A O 1
ATOM 1998 N N . THR A 1 254 ? -23.896 -15.322 33.085 1.00 44.66 254 THR A N 1
ATOM 1999 C CA . THR A 1 254 ? -25.219 -15.755 32.605 1.00 44.66 254 THR A CA 1
ATOM 2000 C C . THR A 1 254 ? -25.120 -16.532 31.294 1.00 44.66 254 THR A C 1
ATOM 2002 O O . THR A 1 254 ? -25.693 -16.166 30.274 1.00 44.66 254 THR A O 1
ATOM 2005 N N . PHE A 1 255 ? -24.446 -17.685 31.327 1.00 40.81 255 PHE A N 1
ATOM 2006 C CA . PHE A 1 255 ? -24.903 -18.793 30.487 1.00 40.81 255 PHE A CA 1
ATOM 2007 C C . PHE A 1 255 ? -26.207 -19.311 31.101 1.00 40.81 255 PHE A C 1
ATOM 2009 O O . PHE A 1 255 ? -26.218 -20.310 31.821 1.00 40.81 255 PHE A O 1
ATOM 2016 N N . GLU A 1 256 ? -27.322 -18.633 30.829 1.00 38.62 256 GLU A N 1
ATOM 2017 C CA . GLU A 1 256 ? -28.601 -19.331 30.839 1.00 38.62 256 GLU A CA 1
ATOM 2018 C C . GLU A 1 256 ? -28.481 -20.418 29.770 1.00 38.62 256 GLU A C 1
ATOM 2020 O O . GLU A 1 256 ? -28.578 -20.160 28.569 1.00 38.62 256 GLU A O 1
ATOM 2025 N N . LYS A 1 257 ? -28.177 -21.646 30.208 1.00 36.12 257 LYS A N 1
ATOM 2026 C CA . LYS A 1 257 ? -28.391 -22.847 29.408 1.00 36.12 257 LYS A CA 1
ATOM 2027 C C . LYS A 1 257 ? -29.851 -22.802 28.972 1.00 36.12 257 LYS A C 1
ATOM 2029 O O . LYS A 1 257 ? -30.727 -23.190 29.742 1.00 36.12 257 LYS A O 1
ATOM 2034 N N . LYS A 1 258 ? -30.121 -22.339 27.752 1.00 32.31 258 LYS A N 1
ATOM 2035 C CA . LYS A 1 258 ? -31.378 -22.674 27.091 1.00 32.31 258 LYS A CA 1
ATOM 2036 C C . LYS A 1 258 ? -31.442 -24.205 27.088 1.00 32.31 258 LYS A C 1
ATOM 2038 O O . LYS A 1 258 ? -30.493 -24.823 26.598 1.00 32.31 258 LYS A O 1
ATOM 2043 N N . PRO A 1 259 ? -32.468 -24.832 27.686 1.00 35.62 259 PRO A N 1
ATOM 2044 C CA . PRO A 1 259 ? -32.656 -26.257 27.504 1.00 35.62 259 PRO A CA 1
ATOM 2045 C C . PRO A 1 259 ? -32.889 -26.467 26.011 1.00 35.62 259 PRO A C 1
ATOM 2047 O O . PRO A 1 259 ? -33.785 -25.859 25.426 1.00 35.62 259 PRO A O 1
ATOM 2050 N N . CYS A 1 260 ? -32.021 -27.256 25.389 1.00 35.56 260 CYS A N 1
ATOM 2051 C CA . CYS A 1 260 ? -32.228 -27.728 24.033 1.00 35.56 260 CYS A CA 1
ATOM 2052 C C . CYS A 1 260 ? -33.547 -28.519 24.042 1.00 35.56 260 CYS A C 1
ATOM 2054 O O . CYS A 1 260 ? -33.633 -29.530 24.744 1.00 35.56 260 CYS A O 1
ATOM 2056 N N . LEU A 1 261 ? -34.566 -28.003 23.353 1.00 34.25 261 LEU A N 1
ATOM 2057 C CA . LEU A 1 261 ? -35.741 -28.768 22.933 1.00 34.25 261 LEU A CA 1
ATOM 2058 C C . LEU A 1 261 ? -35.416 -29.469 21.617 1.00 34.25 261 LEU A C 1
ATOM 2060 O O . LEU A 1 261 ? -34.760 -28.814 20.774 1.00 34.25 261 LEU A O 1
#

Foldseek 3Di:
DDDDPPPDDDPPPPPPPQPCPDDPDDAFDDDPNDTHDLVRLLVVLLLVLLVVLQVVQWDFDQDPVVRDTDGHGDQLFDDSVVLSVQLSVVCVVCVVVSVVQCNDPPPCCHRSNVNSVVSNVSSNVSRVVSSVVCVVVPHCVPPDDQQAFDFDPDPDDPDGDRPGGNVVVDPPPPVVPPPQDLVLCPVQAPPLLSVLQCCCPVVVDDLVNVCVVVVHDSVVSVVSPVVSVVSVVVVVVCLVVDDPVVNSVSRPPDPPPPPDD